Protein AF-A0A929BZW0-F1 (afdb_monomer)

pLDDT: mean 72.82, std 16.93, range [21.97, 96.69]

Foldseek 3Di:
DDPPDPPLLCVVCCVLVVLVVVLVDDDDPVVNVVSVVVSLVLLLLVLQLVQLLLLQWPPPNDDLVCLLPDDLVVLVVSLVRLVDTDTDDLVSLLSSLVSLLVCLVVLVVQLVVCVVVVVPVRVVLSVLSNVSSVVLVVVCVVPVPDGVSVVCVVDVVNVVSSSCNSSVVVSSVSVNLSVCVPPPVVCSNVSSVSSNVSD

Radius of gyration: 17.11 Å; Cα contacts (8 Å, |Δi|>4): 184; chains: 1; bounding box: 44×38×51 Å

Solvent-accessible surface area (backbone atoms only — not comparable to full-atom values): 10536 Å² total; per-residue (Å²): 141,76,92,77,68,100,51,68,35,62,47,56,48,38,53,59,44,46,51,55,48,50,47,71,42,100,58,58,74,67,57,27,51,51,49,47,53,50,50,53,51,50,41,33,57,52,12,39,31,51,44,35,45,27,66,15,32,52,34,50,77,52,48,56,70,57,61,68,70,45,51,70,70,52,41,50,48,50,32,60,43,36,74,57,72,39,70,65,44,64,70,36,48,43,52,22,53,52,37,50,50,74,43,45,68,57,47,51,53,50,29,56,48,19,60,75,68,69,35,64,74,53,29,54,54,33,49,54,53,49,54,51,35,52,50,52,51,54,49,39,72,78,34,74,91,53,60,72,52,56,56,28,68,78,31,64,73,52,34,54,51,51,53,48,53,57,38,46,53,52,35,48,50,36,53,31,51,45,51,28,54,74,78,37,49,69,60,34,55,53,50,46,49,51,30,52,75,37,81

Sequence (199 aa):
MFHLAAIPIEILAAVMIIEQLWALGDRSKKQRRLSYMLWVRYNLEMGSLLAASFKAVESPSLSMSRIKSASIKELKKLRDDAGTIRYKSIELVEAAAKEYVKTQHIWKAYLDRAVEYDLEKVYQNMMYVLYFIDYIEVFKKNNPDRLFVDEIRDNKGVLVKAEEILGSGIRIFLDMAIELRKKKTDAFYRFISNLEQAA

Secondary structure (DSSP, 8-state):
-----S-HHHHHHHHHHHHHHHHHSS--HHHHHHHHHHHHHHHHHHHHHHHHHHHHEEES---HHHHHH--HHHHHHHHHHTTS-EES-HHHHHHHHHHHHHTHHHHHHHHHHHHHTT-HHHHHHHHHHHHHHHHHHHHHHH-TTS-HHHHHHH-HHHHHHHHHHHHHHHHHHHHHHHHHHHH-HHHHHHHHHHHHHH-

Structure (mmCIF, N/CA/C/O backbone):
data_AF-A0A929BZW0-F1
#
_entry.id   AF-A0A929BZW0-F1
#
loop_
_atom_site.group_PDB
_atom_site.id
_atom_site.type_symbol
_atom_site.label_atom_id
_atom_site.label_alt_id
_atom_site.label_comp_id
_atom_site.label_asym_id
_atom_site.label_entity_id
_atom_site.label_seq_id
_atom_site.pdbx_PDB_ins_code
_atom_site.Cartn_x
_atom_site.Cartn_y
_atom_site.Cartn_z
_atom_site.occupancy
_atom_site.B_iso_or_equiv
_atom_site.auth_seq_id
_atom_site.auth_comp_id
_atom_site.auth_asym_id
_atom_site.auth_atom_id
_atom_site.pdbx_PDB_model_num
ATOM 1 N N . MET A 1 1 ? -12.400 -24.169 -1.056 1.00 27.53 1 MET A N 1
ATOM 2 C CA . MET A 1 1 ? -12.963 -23.551 0.162 1.00 27.53 1 MET A CA 1
ATOM 3 C C . MET A 1 1 ? -11.798 -23.272 1.107 1.00 27.53 1 MET A C 1
ATOM 5 O O . MET A 1 1 ? -11.420 -24.143 1.870 1.00 27.53 1 MET A O 1
ATOM 9 N N . PHE A 1 2 ? -11.152 -22.112 0.973 1.00 21.97 2 PHE A N 1
ATOM 10 C CA . PHE A 1 2 ? -10.063 -21.683 1.855 1.00 21.97 2 PHE A CA 1
ATOM 11 C C . PHE A 1 2 ? -10.431 -20.304 2.397 1.00 21.97 2 PHE A C 1
ATOM 13 O O . PHE A 1 2 ? -10.339 -19.304 1.689 1.00 21.97 2 PHE A O 1
ATOM 20 N N . HIS A 1 3 ? -10.904 -20.262 3.643 1.00 25.25 3 HIS A N 1
ATOM 21 C CA . HIS A 1 3 ? -11.019 -19.022 4.404 1.00 25.25 3 HIS A CA 1
ATOM 22 C C . HIS A 1 3 ? -9.601 -18.553 4.756 1.00 25.25 3 HIS A C 1
ATOM 24 O O . HIS A 1 3 ? -9.074 -18.851 5.826 1.00 25.25 3 HIS A O 1
ATOM 30 N N . LEU A 1 4 ? -8.952 -17.862 3.816 1.00 30.08 4 LEU A N 1
ATOM 31 C CA . LEU A 1 4 ? -7.669 -17.214 4.051 1.00 30.08 4 LEU A CA 1
ATOM 32 C C . LEU A 1 4 ? -7.886 -15.972 4.931 1.00 30.08 4 LEU A C 1
ATOM 34 O O . LEU A 1 4 ? -8.434 -14.965 4.497 1.00 30.08 4 LEU A O 1
ATOM 38 N N . ALA A 1 5 ? -7.409 -16.089 6.169 1.00 30.58 5 ALA A N 1
ATOM 39 C CA . ALA A 1 5 ? -6.797 -15.023 6.957 1.00 30.58 5 ALA A CA 1
ATOM 40 C C . ALA A 1 5 ? -7.683 -13.813 7.336 1.00 30.58 5 ALA A C 1
ATOM 42 O O . ALA A 1 5 ? -7.535 -12.717 6.811 1.00 30.58 5 ALA A O 1
ATOM 43 N N . ALA A 1 6 ? -8.495 -13.973 8.382 1.00 30.08 6 ALA A N 1
ATOM 44 C CA . ALA A 1 6 ? -9.103 -12.869 9.140 1.00 30.08 6 ALA A CA 1
ATOM 45 C C . ALA A 1 6 ? -8.128 -12.224 10.165 1.00 30.08 6 ALA A C 1
ATOM 47 O O . ALA A 1 6 ? -8.515 -11.974 11.299 1.00 30.08 6 ALA A O 1
ATOM 48 N N . ILE A 1 7 ? -6.839 -12.081 9.818 1.00 32.31 7 ILE A N 1
ATOM 49 C CA . ILE A 1 7 ? -5.763 -11.626 10.735 1.00 32.31 7 ILE A CA 1
ATOM 50 C C . ILE A 1 7 ? -4.689 -10.673 10.109 1.00 32.31 7 ILE A C 1
ATOM 52 O O . ILE A 1 7 ? -4.036 -9.967 10.874 1.00 32.31 7 ILE A O 1
ATOM 56 N N . PRO A 1 8 ? -4.453 -10.534 8.778 1.00 44.22 8 PRO A N 1
ATOM 57 C CA . PRO A 1 8 ? -3.386 -9.645 8.265 1.00 44.22 8 PRO A CA 1
ATOM 58 C C . PRO A 1 8 ? -3.644 -8.150 8.516 1.00 44.22 8 PRO A C 1
ATOM 60 O O . PRO A 1 8 ? -2.722 -7.346 8.645 1.00 44.22 8 PRO A O 1
ATOM 63 N N . ILE A 1 9 ? -4.919 -7.789 8.602 1.00 36.88 9 ILE A N 1
ATOM 64 C CA . ILE A 1 9 ? -5.419 -6.422 8.720 1.00 36.88 9 ILE A CA 1
ATOM 65 C C . ILE A 1 9 ? -5.374 -5.935 10.149 1.00 36.88 9 ILE A C 1
ATOM 67 O O . ILE A 1 9 ? -4.929 -4.821 10.404 1.00 36.88 9 ILE A O 1
ATOM 71 N N . GLU A 1 10 ? -5.808 -6.781 11.079 1.00 34.97 10 GLU A N 1
ATOM 72 C CA . GLU A 1 10 ? -5.706 -6.520 12.499 1.00 34.97 10 GLU A CA 1
ATOM 73 C C . GLU A 1 10 ? -4.259 -6.308 12.909 1.00 34.97 10 GLU A C 1
ATOM 75 O O . GLU A 1 10 ? -4.067 -5.584 13.868 1.00 34.97 10 GLU A O 1
ATOM 80 N N . ILE A 1 11 ? -3.262 -6.850 12.194 1.00 39.31 11 ILE A N 1
ATOM 81 C CA . ILE A 1 11 ? -1.847 -6.674 12.536 1.00 39.31 11 ILE A CA 1
ATOM 82 C C . ILE A 1 11 ? -1.201 -5.460 11.858 1.00 39.31 11 ILE A C 1
ATOM 84 O O . ILE A 1 11 ? -0.446 -4.773 12.525 1.00 39.31 11 ILE A O 1
ATOM 88 N N . LEU A 1 12 ? -1.511 -5.099 10.608 1.00 42.97 12 LEU A N 1
ATOM 89 C CA . LEU A 1 12 ? -1.060 -3.803 10.055 1.00 42.97 12 LEU A CA 1
ATOM 90 C C . LEU A 1 12 ? -1.755 -2.630 10.755 1.00 42.97 12 LEU A C 1
ATOM 92 O O . LEU A 1 12 ? -1.105 -1.665 11.159 1.00 42.97 12 LEU A O 1
ATOM 96 N N . ALA A 1 13 ? -3.061 -2.769 11.000 1.00 42.94 13 ALA A N 1
ATOM 97 C CA . ALA A 1 13 ? -3.792 -1.871 11.871 1.00 42.94 13 ALA A CA 1
ATOM 98 C C . ALA A 1 13 ? -3.248 -1.953 13.292 1.00 42.94 13 ALA A C 1
ATOM 100 O O . ALA A 1 13 ? -3.080 -0.904 13.877 1.00 42.94 13 ALA A O 1
ATOM 101 N N . ALA A 1 14 ? -2.928 -3.123 13.862 1.00 39.22 14 ALA A N 1
ATOM 102 C CA . ALA A 1 14 ? -2.329 -3.182 15.193 1.00 39.22 14 ALA A CA 1
ATOM 103 C C . ALA A 1 14 ? -0.932 -2.602 15.201 1.00 39.22 14 ALA A C 1
ATOM 105 O O . ALA A 1 14 ? -0.659 -1.949 16.164 1.00 39.22 14 ALA A O 1
ATOM 106 N N . VAL A 1 15 ? -0.066 -2.709 14.204 1.00 46.66 15 VAL A N 1
ATOM 107 C CA . VAL A 1 15 ? 1.251 -2.053 14.235 1.00 46.66 15 VAL A CA 1
ATOM 108 C C . VAL A 1 15 ? 1.077 -0.533 14.153 1.00 46.66 15 VAL A C 1
ATOM 110 O O . VAL A 1 15 ? 1.644 0.194 14.964 1.00 46.66 15 VAL A O 1
ATOM 113 N N . MET A 1 16 ? 0.187 -0.042 13.285 1.00 50.41 16 MET A N 1
ATOM 114 C CA . MET A 1 16 ? -0.138 1.388 13.191 1.00 50.41 16 MET A CA 1
ATOM 115 C C . MET A 1 16 ? -0.903 1.923 14.418 1.00 50.41 16 MET A C 1
ATOM 117 O O . MET A 1 16 ? -0.689 3.059 14.839 1.00 50.41 16 MET A O 1
ATOM 121 N N . ILE A 1 17 ? -1.775 1.111 15.023 1.00 45.19 17 ILE A N 1
ATOM 122 C CA . ILE A 1 17 ? -2.550 1.406 16.238 1.00 45.19 17 ILE A CA 1
ATOM 123 C C . ILE A 1 17 ? -1.694 1.181 17.485 1.00 45.19 17 ILE A C 1
ATOM 125 O O . ILE A 1 17 ? -1.882 1.904 18.443 1.00 45.19 17 ILE A O 1
ATOM 129 N N . ILE A 1 18 ? -0.757 0.236 17.507 1.00 42.84 18 ILE A N 1
ATOM 130 C CA . ILE A 1 18 ? 0.202 -0.035 18.587 1.00 42.84 18 ILE A CA 1
ATOM 131 C C . ILE A 1 18 ? 1.152 1.140 18.646 1.00 42.84 18 ILE A C 1
ATOM 133 O O . ILE A 1 18 ? 1.350 1.648 19.734 1.00 42.84 18 ILE A O 1
ATOM 137 N N . GLU A 1 19 ? 1.644 1.670 17.525 1.00 48.47 19 GLU A N 1
ATOM 138 C CA . GLU A 1 19 ? 2.409 2.920 17.549 1.00 48.47 19 GLU A CA 1
ATOM 139 C C . GLU A 1 19 ? 1.567 4.110 18.037 1.00 48.47 19 GLU A C 1
ATOM 141 O O . GLU A 1 19 ? 2.041 4.915 18.842 1.00 48.47 19 GLU A O 1
ATOM 146 N N . GLN A 1 20 ? 0.290 4.189 17.648 1.00 44.50 20 GLN A N 1
ATOM 147 C CA . GLN A 1 20 ? -0.632 5.232 18.114 1.00 44.50 20 GLN A CA 1
ATOM 148 C C . GLN A 1 20 ? -1.013 5.077 19.604 1.00 44.50 20 GLN A C 1
ATOM 150 O O . GLN A 1 20 ? -1.139 6.067 20.319 1.00 44.50 20 GLN A O 1
ATOM 155 N N . LEU A 1 21 ? -1.145 3.846 20.104 1.00 37.50 21 LEU A N 1
ATOM 156 C CA . LEU A 1 21 ? -1.398 3.497 21.504 1.00 37.50 21 LEU A CA 1
ATOM 157 C C . LEU A 1 21 ? -0.120 3.609 22.344 1.00 37.50 21 LEU A C 1
ATOM 159 O O . LEU A 1 21 ? -0.193 3.977 23.509 1.00 37.50 21 LEU A O 1
ATOM 163 N N . TRP A 1 22 ? 1.057 3.369 21.771 1.00 45.34 22 TRP A N 1
ATOM 164 C CA . TRP A 1 22 ? 2.364 3.567 22.404 1.00 45.34 22 TRP A CA 1
ATOM 165 C C . TRP A 1 22 ? 2.728 5.047 22.505 1.00 45.34 22 TRP A C 1
ATOM 167 O O . TRP A 1 22 ? 3.370 5.446 23.476 1.00 45.34 22 TRP A O 1
ATOM 177 N N . ALA A 1 23 ? 2.266 5.880 21.569 1.00 44.47 23 ALA A N 1
ATOM 178 C CA . ALA A 1 23 ? 2.294 7.334 21.713 1.00 44.47 23 ALA A CA 1
ATOM 179 C C . ALA A 1 23 ? 1.396 7.823 22.870 1.00 44.47 23 ALA A C 1
ATOM 181 O O . ALA A 1 23 ? 1.685 8.858 23.474 1.00 44.47 23 ALA A O 1
ATOM 182 N N . LEU A 1 24 ? 0.343 7.068 23.207 1.00 41.38 24 LEU A N 1
ATOM 183 C CA . LEU A 1 24 ? -0.596 7.361 24.297 1.00 41.38 24 LEU A CA 1
ATOM 184 C C . LEU A 1 24 ? -0.224 6.688 25.637 1.00 41.38 24 LEU A C 1
ATOM 186 O O . LEU A 1 24 ? -0.667 7.153 26.684 1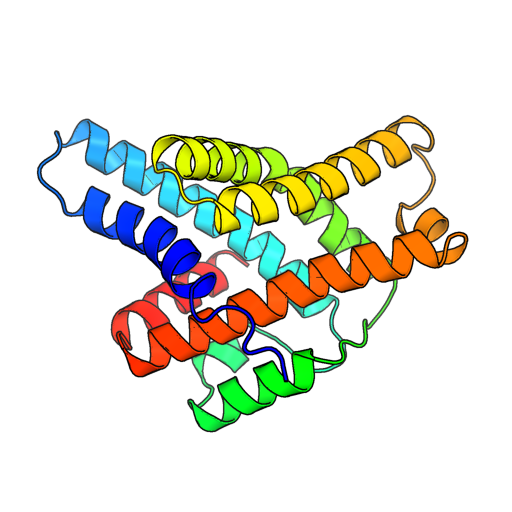.00 41.38 24 LEU A O 1
ATOM 190 N N . GLY A 1 25 ? 0.601 5.637 25.621 1.00 44.16 25 GLY A N 1
ATOM 191 C CA . GLY A 1 25 ? 1.026 4.873 26.797 1.00 44.16 25 GLY A CA 1
ATOM 192 C C . GLY A 1 25 ? 2.109 5.547 27.651 1.00 44.16 25 GLY A C 1
ATOM 193 O O . GLY A 1 25 ? 2.740 6.533 27.259 1.00 44.16 25 GLY A O 1
ATOM 194 N N . ASP A 1 26 ? 2.346 4.983 28.838 1.00 45.00 26 ASP A N 1
ATOM 195 C CA . ASP A 1 26 ? 3.092 5.596 29.946 1.00 45.00 26 ASP A CA 1
ATOM 196 C C . ASP A 1 26 ? 4.631 5.535 29.806 1.00 45.00 26 ASP A C 1
ATOM 198 O O . ASP A 1 26 ? 5.373 5.190 30.721 1.00 45.00 26 ASP A O 1
ATOM 202 N N . ARG A 1 27 ? 5.148 5.854 28.614 1.00 51.00 27 ARG A N 1
ATOM 203 C CA . ARG A 1 27 ? 6.592 5.993 28.359 1.00 51.00 27 ARG A CA 1
ATOM 204 C C . ARG A 1 27 ? 7.072 7.415 28.636 1.00 51.00 27 ARG A C 1
ATOM 206 O O . ARG A 1 27 ? 6.297 8.376 28.599 1.00 51.00 27 ARG A O 1
ATOM 213 N N . SER A 1 28 ? 8.373 7.585 28.872 1.00 56.25 28 SER A N 1
ATOM 214 C CA . SER A 1 28 ? 8.974 8.916 29.046 1.00 56.25 28 SER A CA 1
ATOM 215 C C . SER A 1 28 ? 8.628 9.844 27.863 1.00 56.25 28 SER A C 1
ATOM 217 O O . SER A 1 28 ? 8.550 9.403 26.713 1.00 56.25 28 SER A O 1
ATOM 219 N N . LYS A 1 29 ? 8.432 11.150 28.112 1.00 55.69 29 LYS A N 1
ATOM 220 C CA . LYS A 1 29 ? 8.068 12.148 27.074 1.00 55.69 29 LYS A CA 1
ATOM 221 C C . LYS A 1 29 ? 8.974 12.094 25.830 1.00 55.69 29 LYS A C 1
ATOM 223 O O . LYS A 1 29 ? 8.514 12.367 24.724 1.00 55.69 29 LYS A O 1
ATOM 228 N N . LYS A 1 30 ? 10.250 11.725 26.001 1.00 47.50 30 LYS A N 1
ATOM 229 C CA . LYS A 1 30 ? 11.234 11.572 24.918 1.00 47.50 30 LYS A CA 1
ATOM 230 C C . LYS A 1 30 ? 10.899 10.398 23.990 1.00 47.50 30 LYS A C 1
ATOM 232 O O . LYS A 1 30 ? 10.928 10.567 22.776 1.00 47.50 30 LYS A O 1
ATOM 237 N N . GLN A 1 31 ? 10.529 9.244 24.545 1.00 46.66 31 GLN A N 1
ATOM 238 C CA . GLN A 1 31 ? 10.138 8.063 23.766 1.00 46.66 31 GLN A CA 1
ATOM 239 C C . GLN A 1 31 ? 8.819 8.289 23.018 1.00 46.66 31 GLN A C 1
ATOM 241 O O . GLN A 1 31 ? 8.735 7.945 21.846 1.00 46.66 31 GLN A O 1
ATOM 246 N N . ARG A 1 32 ? 7.837 8.961 23.638 1.00 52.00 32 ARG A N 1
ATOM 247 C CA . ARG A 1 32 ? 6.581 9.335 22.958 1.00 52.00 32 ARG A CA 1
ATOM 248 C C . ARG A 1 32 ? 6.817 10.245 21.748 1.00 52.00 32 ARG A C 1
ATOM 250 O O . ARG A 1 32 ? 6.250 10.008 20.688 1.00 52.00 32 ARG A O 1
ATOM 257 N N . ARG A 1 33 ? 7.690 11.253 21.877 1.00 49.03 33 ARG A N 1
ATOM 258 C CA . ARG A 1 33 ? 8.056 12.150 20.762 1.00 49.03 33 ARG A CA 1
ATOM 259 C C . ARG A 1 33 ? 8.761 11.412 19.622 1.00 49.03 33 ARG A C 1
ATOM 261 O O . ARG A 1 33 ? 8.434 11.655 18.467 1.00 49.03 33 ARG A O 1
ATOM 268 N N . LEU A 1 34 ? 9.685 10.505 19.944 1.00 47.91 34 LEU A N 1
ATOM 269 C CA . LEU A 1 34 ? 10.385 9.681 18.951 1.00 47.91 34 LEU A CA 1
ATOM 270 C C . LEU A 1 34 ? 9.419 8.757 18.198 1.00 47.91 34 LEU A C 1
ATOM 272 O O . LEU A 1 34 ? 9.453 8.731 16.973 1.00 47.91 34 LEU A O 1
ATOM 276 N N . SER A 1 35 ? 8.522 8.067 18.906 1.00 51.66 35 SER A N 1
ATOM 277 C CA . SER A 1 35 ? 7.492 7.224 18.284 1.00 51.66 35 SER A CA 1
ATOM 278 C C . SER A 1 35 ? 6.547 8.031 17.395 1.00 51.66 35 SER A C 1
ATOM 280 O O . SER A 1 35 ? 6.258 7.612 16.283 1.00 51.66 35 SER A O 1
ATOM 282 N N . TYR A 1 36 ? 6.123 9.220 17.833 1.00 54.69 36 TYR A N 1
ATOM 283 C CA . TYR A 1 36 ? 5.294 10.105 17.013 1.00 54.69 36 TYR A CA 1
ATOM 284 C C . TYR A 1 36 ? 6.015 10.574 15.739 1.00 54.69 36 TYR A C 1
ATOM 286 O O . TYR A 1 36 ? 5.430 10.555 14.662 1.00 54.69 36 TYR A O 1
ATOM 294 N N . MET A 1 37 ? 7.292 10.958 15.834 1.00 50.53 37 MET A N 1
ATOM 295 C CA . MET A 1 37 ? 8.098 11.355 14.672 1.00 50.53 37 MET A CA 1
ATOM 296 C C . MET A 1 37 ? 8.281 10.213 13.665 1.00 50.53 37 MET A C 1
ATOM 298 O O . MET A 1 37 ? 8.159 10.443 12.463 1.00 50.53 37 MET A O 1
ATOM 302 N N . LEU A 1 38 ? 8.561 8.997 14.146 1.00 53.78 38 LEU A N 1
ATOM 303 C CA . LEU A 1 38 ? 8.676 7.806 13.299 1.00 53.78 38 LEU A CA 1
ATOM 304 C C . LEU A 1 38 ? 7.346 7.491 12.617 1.00 53.78 38 LEU A C 1
ATOM 306 O O . LEU A 1 38 ? 7.314 7.308 11.407 1.00 53.78 38 LEU A O 1
ATOM 310 N N . TRP A 1 39 ? 6.245 7.561 13.361 1.00 59.50 39 TRP A N 1
ATOM 311 C CA . TRP A 1 39 ? 4.901 7.371 12.830 1.00 59.50 39 TRP A CA 1
ATOM 312 C C . TRP A 1 39 ? 4.538 8.408 11.755 1.00 59.50 39 TRP A C 1
ATOM 314 O O . TRP A 1 39 ? 4.043 8.041 10.692 1.00 59.50 39 TRP A O 1
ATOM 324 N N . VAL A 1 40 ? 4.806 9.704 11.975 1.00 58.75 40 VAL A N 1
ATOM 325 C CA . VAL A 1 40 ? 4.563 10.746 10.955 1.00 58.75 40 VAL A CA 1
ATOM 326 C C . VAL A 1 40 ? 5.384 10.466 9.697 1.00 58.75 40 VAL A C 1
ATOM 328 O O . VAL A 1 40 ? 4.843 10.507 8.596 1.00 58.75 40 VAL A O 1
ATOM 331 N N . ARG A 1 41 ? 6.672 10.140 9.851 1.00 60.56 41 ARG A N 1
ATOM 332 C CA . ARG A 1 41 ? 7.558 9.842 8.721 1.00 60.56 41 ARG A CA 1
ATOM 333 C C . ARG A 1 41 ? 7.109 8.605 7.944 1.00 60.56 41 ARG A C 1
ATOM 335 O O . ARG A 1 41 ? 7.022 8.664 6.723 1.00 60.56 41 ARG A O 1
ATOM 342 N N . TYR A 1 42 ? 6.777 7.518 8.635 1.00 66.69 42 TYR A N 1
ATOM 343 C CA . TYR A 1 42 ? 6.288 6.303 7.990 1.00 66.69 42 TYR A CA 1
ATOM 344 C C . TYR A 1 42 ? 4.963 6.540 7.273 1.00 66.69 42 TYR A C 1
ATOM 346 O O . TYR A 1 42 ? 4.795 6.053 6.164 1.00 66.69 42 TYR A O 1
ATOM 354 N N . ASN A 1 43 ? 4.054 7.348 7.826 1.00 65.31 43 ASN A N 1
ATOM 355 C CA . ASN A 1 43 ? 2.823 7.707 7.119 1.00 65.31 43 ASN A CA 1
ATOM 356 C C . ASN A 1 43 ? 3.072 8.563 5.873 1.00 65.31 43 ASN A C 1
ATOM 358 O O . ASN A 1 43 ? 2.358 8.381 4.892 1.00 65.31 43 ASN A O 1
ATOM 362 N N . LEU A 1 44 ? 4.064 9.462 5.889 1.00 67.06 44 LEU A N 1
ATOM 363 C CA . LEU A 1 44 ? 4.435 10.247 4.706 1.00 67.06 44 LEU A CA 1
ATOM 364 C C . LEU A 1 44 ? 4.911 9.338 3.566 1.00 67.06 44 LEU A C 1
ATOM 366 O O . LEU A 1 44 ? 4.389 9.373 2.455 1.00 67.06 44 LEU A O 1
ATOM 370 N N . GLU A 1 45 ? 5.871 8.471 3.867 1.00 73.69 45 GLU A N 1
ATOM 371 C CA . GLU A 1 45 ? 6.492 7.601 2.870 1.00 73.69 45 GLU A CA 1
ATOM 372 C C . GLU A 1 45 ? 5.544 6.472 2.411 1.00 73.69 45 GLU A C 1
ATOM 374 O O . GLU A 1 45 ? 5.463 6.173 1.219 1.00 73.69 45 GLU A O 1
ATOM 379 N N . MET A 1 46 ? 4.738 5.907 3.319 1.00 74.69 46 MET A N 1
ATOM 380 C CA . MET A 1 46 ? 3.676 4.954 2.967 1.00 74.69 46 MET A CA 1
ATOM 381 C C . MET A 1 46 ? 2.525 5.619 2.202 1.00 74.69 46 MET A C 1
ATOM 383 O O . MET A 1 46 ? 1.902 4.975 1.359 1.00 74.69 46 MET A O 1
ATOM 387 N N . GLY A 1 47 ? 2.242 6.900 2.462 1.00 76.75 47 GLY A N 1
ATOM 388 C CA . GLY A 1 47 ? 1.281 7.700 1.703 1.00 76.75 47 GLY A CA 1
ATOM 389 C C . GLY A 1 47 ? 1.690 7.819 0.237 1.00 76.75 47 GLY A C 1
ATOM 390 O O . GLY A 1 47 ? 0.905 7.449 -0.637 1.00 76.75 47 GLY A O 1
ATOM 391 N N . SER A 1 48 ? 2.944 8.211 -0.021 1.00 81.88 48 SER A N 1
ATOM 392 C CA . SER A 1 48 ? 3.535 8.250 -1.370 1.00 81.88 48 SER A CA 1
ATOM 393 C C . SER A 1 48 ? 3.452 6.891 -2.074 1.00 81.88 48 SER A C 1
ATOM 395 O O . SER A 1 48 ? 2.971 6.794 -3.207 1.00 81.88 48 SER A O 1
ATOM 397 N N . LEU A 1 49 ? 3.826 5.812 -1.375 1.00 83.19 49 LEU A N 1
ATOM 398 C CA . LEU A 1 49 ? 3.746 4.450 -1.902 1.00 83.19 49 LEU A CA 1
ATOM 399 C C . LEU A 1 49 ? 2.321 4.060 -2.319 1.00 83.19 49 LEU A C 1
ATOM 401 O O . LEU A 1 49 ? 2.101 3.550 -3.424 1.00 83.19 49 LEU A O 1
ATOM 405 N N . LEU A 1 50 ? 1.342 4.285 -1.441 1.00 80.75 50 LEU A N 1
ATOM 406 C CA . LEU A 1 50 ? -0.055 3.947 -1.705 1.00 80.75 50 LEU A CA 1
ATOM 407 C C . LEU A 1 50 ? -0.635 4.818 -2.821 1.00 80.75 50 LEU A C 1
ATOM 409 O O . LEU A 1 50 ? -1.367 4.312 -3.670 1.00 80.75 50 LEU A O 1
ATOM 413 N N . ALA A 1 51 ? -0.280 6.101 -2.869 1.00 83.44 51 ALA A N 1
ATOM 414 C CA . ALA A 1 51 ? -0.701 7.013 -3.924 1.00 83.44 51 ALA A CA 1
ATOM 415 C C . ALA A 1 51 ? -0.167 6.586 -5.294 1.00 83.44 51 ALA A C 1
ATOM 417 O O . ALA A 1 51 ? -0.940 6.504 -6.253 1.00 83.44 51 ALA A O 1
ATOM 418 N N . ALA A 1 52 ? 1.123 6.250 -5.386 1.00 84.44 52 ALA A N 1
ATOM 419 C CA . ALA A 1 52 ? 1.729 5.730 -6.608 1.00 84.44 52 ALA A CA 1
ATOM 420 C C . ALA A 1 52 ? 1.067 4.413 -7.041 1.00 84.44 52 ALA A C 1
ATOM 422 O O . ALA A 1 52 ? 0.688 4.264 -8.206 1.00 84.44 52 ALA A O 1
ATOM 423 N N . SER A 1 53 ? 0.834 3.505 -6.088 1.00 82.88 53 SER A N 1
ATOM 424 C CA . SER A 1 53 ? 0.164 2.224 -6.333 1.00 82.88 53 SER A CA 1
ATOM 425 C C . SER A 1 53 ? -1.266 2.417 -6.847 1.00 82.88 53 SER A C 1
ATOM 427 O O . SER A 1 53 ? -1.639 1.847 -7.868 1.00 82.88 53 SER A O 1
ATOM 429 N N . PHE A 1 54 ? -2.068 3.278 -6.214 1.00 86.50 54 PHE A N 1
ATOM 430 C CA . PHE A 1 54 ? -3.438 3.569 -6.655 1.00 86.50 54 PHE A CA 1
ATOM 431 C C . PHE A 1 54 ? -3.477 4.288 -8.001 1.00 86.50 54 PHE A C 1
ATOM 433 O O . PHE A 1 54 ? -4.333 3.997 -8.837 1.00 86.50 54 PHE A O 1
ATOM 440 N N . LYS A 1 55 ? -2.534 5.202 -8.249 1.00 86.25 55 LYS A N 1
ATOM 441 C CA . LYS A 1 55 ? -2.422 5.900 -9.531 1.00 86.25 55 LYS A CA 1
ATOM 442 C C . LYS A 1 55 ? -2.149 4.921 -10.671 1.00 86.25 55 LYS A C 1
ATOM 444 O O . LYS A 1 55 ? -2.734 5.106 -11.741 1.00 86.25 55 LYS A O 1
ATOM 449 N N . ALA A 1 56 ? -1.330 3.895 -10.436 1.00 85.06 56 ALA A N 1
ATOM 450 C CA . ALA A 1 56 ? -1.014 2.853 -11.409 1.00 85.06 56 ALA A CA 1
ATOM 451 C C . ALA A 1 56 ? -2.206 1.953 -11.759 1.00 85.06 56 ALA A C 1
ATOM 453 O O . ALA A 1 56 ? -2.240 1.400 -12.856 1.00 85.06 56 ALA A O 1
ATOM 454 N N . VAL A 1 57 ? -3.204 1.839 -10.883 1.00 83.88 57 VAL A N 1
ATOM 455 C CA . VAL A 1 57 ? -4.391 1.016 -11.128 1.00 83.88 57 VAL A CA 1
ATOM 456 C C . VAL A 1 57 ? -5.420 1.757 -11.981 1.00 83.88 57 VAL A C 1
ATOM 458 O O . VAL A 1 57 ? -5.821 2.889 -11.698 1.00 83.88 57 VAL A O 1
ATOM 461 N N . GLU A 1 58 ? -5.871 1.096 -13.042 1.00 86.38 58 GLU A N 1
ATOM 462 C CA . GLU A 1 58 ? -6.991 1.517 -13.881 1.00 86.38 58 GLU A CA 1
ATOM 463 C C . GLU A 1 58 ? -8.317 1.022 -13.301 1.00 86.38 58 GLU A C 1
ATOM 465 O O . GLU A 1 58 ? -9.264 1.795 -13.151 1.00 86.38 58 GLU A O 1
ATOM 470 N N . SER A 1 59 ? -8.365 -0.263 -12.940 1.00 84.31 59 SER A N 1
ATOM 471 C CA . SER A 1 59 ? -9.548 -0.915 -12.388 1.00 84.31 59 SER A CA 1
A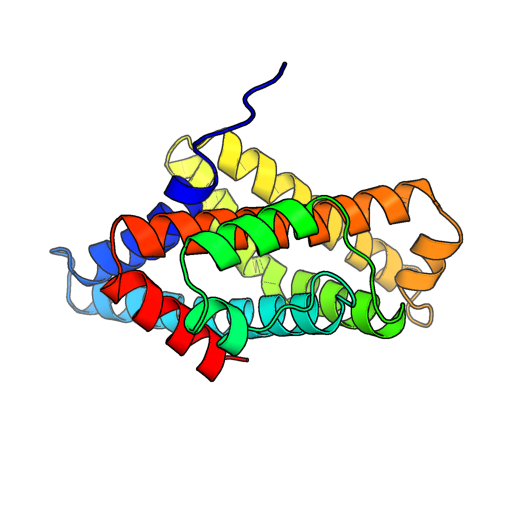TOM 472 C C . SER A 1 59 ? -9.175 -1.873 -11.249 1.00 84.31 59 SER A C 1
ATOM 474 O O . SER A 1 59 ? -8.298 -2.711 -11.460 1.00 84.31 59 SER A O 1
ATOM 476 N N . PRO A 1 60 ? -9.847 -1.791 -10.082 1.00 88.56 60 PRO A N 1
ATOM 477 C CA . PRO A 1 60 ? -10.821 -0.757 -9.721 1.00 88.56 60 PRO A CA 1
ATOM 478 C C . PRO A 1 60 ? -10.150 0.617 -9.576 1.00 88.56 60 PRO A C 1
ATOM 480 O O . PRO A 1 60 ? -9.023 0.718 -9.112 1.00 88.56 60 PRO A O 1
ATOM 483 N N . SER A 1 61 ? -10.837 1.697 -9.954 1.00 88.44 61 SER A N 1
ATOM 484 C CA . SER A 1 61 ? -10.294 3.049 -9.757 1.00 88.44 61 SER A CA 1
ATOM 485 C C . SER A 1 61 ? -10.155 3.348 -8.256 1.00 88.44 61 SER A C 1
ATOM 487 O O . SER A 1 61 ? -11.144 3.361 -7.522 1.00 88.44 61 SER A O 1
ATOM 489 N N . LEU A 1 62 ? -8.930 3.580 -7.790 1.00 88.06 62 LEU A N 1
ATOM 490 C CA . LEU A 1 62 ? -8.620 3.791 -6.378 1.00 88.06 62 LEU A CA 1
ATOM 491 C C . LEU A 1 62 ? -8.054 5.193 -6.153 1.00 88.06 62 LEU A C 1
ATOM 493 O O . LEU A 1 62 ? -7.279 5.711 -6.954 1.00 88.06 62 LEU A O 1
ATOM 497 N N . SER A 1 63 ? -8.451 5.804 -5.041 1.00 90.94 63 SER A N 1
ATOM 498 C CA . SER A 1 63 ? -7.853 7.022 -4.494 1.00 90.94 63 SER A CA 1
ATOM 499 C C . SER A 1 63 ? -8.157 7.099 -2.998 1.00 90.94 63 SER A C 1
ATOM 501 O O . SER A 1 63 ? -9.151 6.527 -2.536 1.00 90.94 63 SER A O 1
ATOM 503 N N . MET A 1 64 ? -7.339 7.837 -2.240 1.00 88.31 64 MET A N 1
ATOM 504 C CA . MET A 1 64 ? -7.610 8.074 -0.815 1.00 88.31 64 MET A CA 1
ATOM 505 C C . MET A 1 64 ? -8.971 8.750 -0.616 1.00 88.31 64 MET A C 1
ATOM 507 O O . MET A 1 64 ? -9.771 8.282 0.191 1.00 88.31 64 MET A O 1
ATOM 511 N N . SER A 1 65 ? -9.289 9.765 -1.425 1.00 92.06 65 SER A N 1
ATOM 512 C CA . SER A 1 65 ? -10.571 10.481 -1.391 1.00 92.06 65 SER A CA 1
ATOM 513 C C . SER A 1 65 ? -11.784 9.573 -1.628 1.00 92.06 65 SER A C 1
ATOM 515 O O . SER A 1 65 ? -12.792 9.672 -0.919 1.00 92.06 65 SER A O 1
ATOM 517 N N . ARG A 1 66 ? -11.692 8.641 -2.587 1.00 93.88 66 ARG A N 1
ATOM 518 C CA . ARG A 1 66 ? -12.747 7.659 -2.870 1.00 93.88 66 ARG A CA 1
ATOM 519 C C . ARG A 1 66 ? -12.926 6.695 -1.705 1.00 93.88 66 ARG A C 1
ATOM 521 O O . ARG A 1 66 ? -14.051 6.426 -1.306 1.00 93.88 66 ARG A O 1
ATOM 528 N N . ILE A 1 67 ? -11.831 6.198 -1.135 1.00 92.56 67 ILE A N 1
ATOM 529 C CA . ILE A 1 67 ? -11.879 5.275 0.006 1.00 92.56 67 ILE A CA 1
ATOM 530 C C . ILE A 1 67 ? -12.463 5.985 1.234 1.00 92.56 67 ILE A C 1
ATOM 532 O O . ILE A 1 67 ? -13.343 5.442 1.894 1.00 92.56 67 ILE A O 1
ATOM 536 N N . LYS A 1 68 ? -12.045 7.226 1.498 1.00 93.62 68 LYS A N 1
ATOM 537 C CA . LYS A 1 68 ? -12.523 8.069 2.605 1.00 93.62 68 LYS A CA 1
ATOM 538 C C . LYS A 1 68 ? -14.028 8.330 2.561 1.00 93.62 68 LYS A C 1
ATOM 540 O O . LYS A 1 68 ? -14.677 8.340 3.607 1.00 93.62 68 LYS A O 1
ATOM 545 N N . SER A 1 69 ? -14.565 8.581 1.368 1.00 94.88 69 SER A N 1
ATOM 546 C CA . SER A 1 69 ? -15.982 8.912 1.160 1.00 94.88 69 SER A CA 1
ATOM 547 C C . SER A 1 69 ? -16.883 7.682 1.015 1.00 94.88 69 SER A C 1
ATOM 549 O O . SER A 1 69 ? -18.089 7.794 1.225 1.00 94.88 69 SER A O 1
ATOM 551 N N . ALA A 1 70 ? -16.316 6.510 0.717 1.00 95.81 70 ALA A N 1
ATOM 552 C CA . ALA A 1 70 ? -17.073 5.291 0.479 1.00 95.81 70 ALA A CA 1
ATOM 553 C C . ALA A 1 70 ? -17.812 4.772 1.729 1.00 95.81 70 ALA A C 1
ATOM 555 O O . ALA A 1 70 ? -17.311 4.741 2.862 1.00 95.81 70 ALA A O 1
ATOM 556 N N . SER A 1 71 ? -19.027 4.282 1.502 1.00 95.81 71 SER A N 1
ATOM 557 C CA . SER A 1 71 ? -19.761 3.450 2.451 1.00 95.81 71 SER A CA 1
ATOM 558 C C . SER A 1 71 ? -19.084 2.086 2.626 1.00 95.81 71 SER A C 1
ATOM 560 O O . SER A 1 71 ? -18.317 1.628 1.781 1.00 95.81 71 SER A O 1
ATOM 562 N N . ILE A 1 72 ? -19.423 1.364 3.699 1.00 95.00 72 ILE A N 1
ATOM 563 C CA . ILE A 1 72 ? -18.912 -0.002 3.920 1.00 95.00 72 ILE A CA 1
ATOM 564 C C . ILE A 1 72 ? -19.263 -0.925 2.741 1.00 95.00 72 ILE A C 1
ATOM 566 O O . ILE A 1 72 ? -18.464 -1.786 2.376 1.00 95.00 72 ILE A O 1
ATOM 570 N N . LYS A 1 73 ? -20.447 -0.754 2.136 1.00 96.69 73 LYS A N 1
ATOM 571 C CA . LYS A 1 73 ? -20.873 -1.541 0.971 1.00 96.69 73 LYS A CA 1
ATOM 572 C C . LYS A 1 73 ? -19.981 -1.262 -0.240 1.00 96.69 73 LYS A C 1
ATOM 574 O O . LYS A 1 73 ? -19.574 -2.198 -0.920 1.00 96.69 73 LYS A O 1
ATOM 579 N N . GLU A 1 74 ? -19.652 0.001 -0.485 1.00 96.50 74 GLU A N 1
ATOM 580 C CA . GLU A 1 74 ? -18.767 0.401 -1.583 1.00 96.50 74 GLU A CA 1
ATOM 581 C C . GLU A 1 74 ? -17.320 -0.029 -1.347 1.00 96.50 74 GLU A C 1
ATOM 583 O O . GLU A 1 74 ? -16.683 -0.506 -2.280 1.00 96.50 74 GLU A O 1
ATOM 588 N N . LEU A 1 75 ? -16.816 0.059 -0.112 1.00 94.31 75 LEU A N 1
ATOM 589 C CA . LEU A 1 75 ? -15.482 -0.437 0.238 1.00 94.31 75 LEU A CA 1
ATOM 590 C C . LEU A 1 75 ? -15.361 -1.948 0.015 1.00 94.31 75 LEU A C 1
ATOM 592 O O . LEU A 1 75 ? -14.378 -2.400 -0.563 1.00 94.31 75 LEU A O 1
ATOM 596 N N . LYS A 1 76 ? -16.376 -2.728 0.414 1.00 94.12 76 LYS A N 1
ATOM 597 C CA . LYS A 1 76 ? -16.427 -4.172 0.129 1.00 94.12 76 LYS A CA 1
ATOM 598 C C . LYS A 1 76 ? -16.426 -4.452 -1.370 1.00 94.12 76 LYS A C 1
ATOM 600 O O . LYS A 1 76 ? -15.669 -5.300 -1.819 1.00 94.12 76 LYS A O 1
ATOM 605 N N . LYS A 1 77 ? -17.207 -3.693 -2.145 1.00 95.19 77 LYS A N 1
ATOM 606 C CA . LYS A 1 77 ? -17.208 -3.816 -3.605 1.00 95.19 77 LYS A CA 1
ATOM 607 C C . LYS A 1 77 ? -15.827 -3.513 -4.198 1.00 95.19 77 LYS A C 1
ATOM 609 O O . LYS A 1 77 ? -15.325 -4.310 -4.971 1.00 95.19 77 LYS A O 1
ATOM 614 N N . LEU A 1 78 ? -15.190 -2.411 -3.794 1.00 93.38 78 LEU A N 1
ATOM 615 C CA . LEU A 1 78 ? -13.831 -2.062 -4.228 1.00 93.38 78 LEU A CA 1
ATOM 616 C C . LEU A 1 78 ? -12.821 -3.165 -3.911 1.00 93.38 78 LEU A C 1
ATOM 618 O O . LEU A 1 78 ? -11.947 -3.457 -4.721 1.00 93.38 78 LEU A O 1
ATOM 622 N N . ARG A 1 79 ? -12.943 -3.765 -2.727 1.00 91.81 79 ARG A N 1
ATOM 623 C CA . ARG A 1 79 ? -12.109 -4.879 -2.289 1.00 91.81 79 ARG A CA 1
ATOM 624 C C . ARG A 1 79 ? -12.305 -6.109 -3.167 1.00 91.81 79 ARG A C 1
ATOM 626 O O . ARG A 1 79 ? -11.317 -6.727 -3.553 1.00 91.81 79 ARG A O 1
ATOM 633 N N . ASP A 1 80 ? -13.550 -6.467 -3.465 1.00 91.69 80 ASP A N 1
ATOM 634 C CA . ASP A 1 80 ? -13.859 -7.620 -4.312 1.00 91.69 80 ASP A CA 1
ATOM 635 C C . ASP A 1 80 ? -13.397 -7.377 -5.758 1.00 91.69 80 ASP A C 1
ATOM 637 O O . ASP A 1 80 ? -12.748 -8.241 -6.347 1.00 91.69 80 ASP A O 1
ATOM 641 N N . ASP A 1 81 ? -13.607 -6.166 -6.283 1.00 90.56 81 ASP A N 1
ATOM 642 C CA . ASP A 1 81 ? -13.111 -5.742 -7.597 1.00 90.56 81 ASP A CA 1
ATOM 643 C C . ASP A 1 81 ? -11.565 -5.773 -7.652 1.00 90.56 81 ASP A C 1
ATOM 645 O O . ASP A 1 81 ? -10.983 -6.123 -8.677 1.00 90.56 81 ASP A O 1
ATOM 649 N N . ALA A 1 82 ? -10.871 -5.490 -6.540 1.00 86.81 82 ALA A N 1
ATOM 650 C CA . ALA A 1 82 ? -9.410 -5.609 -6.427 1.00 86.81 82 ALA A CA 1
ATOM 651 C C . ALA A 1 82 ? -8.903 -7.070 -6.431 1.00 86.81 82 ALA A C 1
ATOM 653 O O . ALA A 1 82 ? -7.691 -7.317 -6.393 1.00 86.81 82 ALA A O 1
ATOM 654 N N . GLY A 1 83 ? -9.804 -8.056 -6.510 1.00 82.50 83 GLY A N 1
ATOM 655 C CA . GLY A 1 83 ? -9.471 -9.430 -6.885 1.00 82.50 83 GLY A CA 1
ATOM 656 C C . GLY A 1 83 ? -8.939 -9.545 -8.319 1.00 82.50 83 GLY A C 1
ATOM 657 O O . GLY A 1 83 ? -8.198 -10.477 -8.618 1.00 82.50 83 GLY A O 1
ATOM 658 N N . THR A 1 84 ? -9.250 -8.585 -9.194 1.00 83.62 84 THR A N 1
ATOM 659 C CA . THR A 1 84 ? -8.729 -8.522 -10.565 1.00 83.62 84 THR A CA 1
ATOM 660 C C . THR A 1 84 ? -8.283 -7.100 -10.879 1.00 83.62 84 THR A C 1
ATOM 662 O O . THR A 1 84 ? -9.079 -6.244 -11.262 1.00 83.62 84 THR A O 1
ATOM 665 N N . ILE A 1 85 ? -6.987 -6.843 -10.704 1.00 81.94 85 ILE A N 1
ATOM 666 C CA . ILE A 1 85 ? -6.408 -5.524 -10.949 1.00 81.94 85 ILE A CA 1
ATOM 667 C C . ILE A 1 85 ? -6.009 -5.395 -12.411 1.00 81.94 85 ILE A C 1
ATOM 669 O O . ILE A 1 85 ? -5.329 -6.258 -12.958 1.00 81.94 85 ILE A O 1
ATOM 673 N N . ARG A 1 86 ? -6.400 -4.277 -13.021 1.00 81.56 86 ARG A N 1
ATOM 674 C CA . ARG A 1 86 ? -5.875 -3.833 -14.311 1.00 81.56 86 ARG A CA 1
ATOM 675 C C . ARG A 1 86 ? -5.059 -2.568 -14.107 1.00 81.56 86 ARG A C 1
ATOM 677 O O . ARG A 1 86 ? -5.559 -1.610 -13.514 1.00 81.56 86 ARG A O 1
ATOM 684 N N . TYR A 1 87 ? -3.828 -2.563 -14.601 1.00 81.56 87 TYR A N 1
ATOM 685 C CA . TYR A 1 87 ? -2.926 -1.416 -14.528 1.00 81.56 87 TYR A CA 1
ATOM 686 C C . TYR A 1 87 ? -3.103 -0.487 -15.733 1.00 81.56 87 TYR A C 1
ATOM 688 O O . TYR A 1 87 ? -3.366 -0.948 -16.838 1.00 81.56 87 TYR A O 1
ATOM 696 N N . LYS A 1 88 ? -2.952 0.826 -15.512 1.00 82.44 88 LYS A N 1
ATOM 697 C CA . LYS A 1 88 ? -3.117 1.867 -16.543 1.00 82.44 88 LYS A CA 1
ATOM 698 C C . LYS A 1 88 ? -2.003 1.852 -17.574 1.00 82.44 88 LYS A C 1
ATOM 700 O O . LYS A 1 88 ? -2.254 1.995 -18.764 1.00 82.44 88 LYS A O 1
ATOM 705 N N . SER A 1 89 ? -0.766 1.789 -17.098 1.00 79.94 89 SER A N 1
ATOM 706 C CA . SER A 1 89 ? 0.415 1.813 -17.948 1.00 79.94 89 SER A CA 1
ATOM 707 C C . SER A 1 89 ? 1.600 1.220 -17.205 1.00 79.94 89 SER A C 1
ATOM 709 O O . SER A 1 89 ? 1.648 1.214 -15.970 1.00 79.94 89 SER A O 1
ATOM 711 N N . ILE A 1 90 ? 2.565 0.732 -17.972 1.00 75.12 90 ILE A N 1
ATOM 712 C CA . ILE A 1 90 ? 3.746 0.069 -17.433 1.00 75.12 90 ILE A CA 1
ATOM 713 C C . ILE A 1 90 ? 4.660 1.082 -16.719 1.00 75.12 90 ILE A C 1
ATOM 715 O O . ILE A 1 90 ? 5.244 0.787 -15.684 1.00 75.12 90 ILE A O 1
ATOM 719 N N . GLU A 1 91 ? 4.689 2.330 -17.178 1.00 81.62 91 GLU A N 1
ATOM 720 C CA . GLU A 1 91 ? 5.454 3.425 -16.574 1.00 81.62 91 GLU A CA 1
ATOM 721 C C . GLU A 1 91 ? 4.943 3.770 -15.170 1.00 81.62 91 GLU A C 1
ATOM 723 O O . GLU A 1 91 ? 5.724 4.116 -14.282 1.00 81.62 91 GLU A O 1
ATOM 728 N N . LEU A 1 92 ? 3.631 3.661 -14.940 1.00 82.50 92 LEU A N 1
ATOM 729 C CA . LEU A 1 92 ? 3.055 3.882 -13.616 1.00 82.50 92 LEU A CA 1
ATOM 730 C C . LEU A 1 92 ? 3.320 2.705 -12.669 1.00 82.50 92 LEU A C 1
ATOM 732 O O . LEU A 1 92 ? 3.504 2.927 -11.473 1.00 82.50 92 LEU A O 1
ATOM 736 N N . VAL A 1 93 ? 3.398 1.477 -13.190 1.00 79.56 93 VAL A N 1
ATOM 737 C CA . VAL A 1 93 ? 3.827 0.301 -12.413 1.00 79.56 93 VAL A CA 1
ATOM 738 C C . VAL A 1 93 ? 5.295 0.437 -11.999 1.00 79.56 93 VAL A C 1
ATOM 740 O O . VAL A 1 93 ? 5.623 0.219 -10.836 1.00 79.56 93 VAL A O 1
ATOM 743 N N . GLU A 1 94 ? 6.166 0.889 -12.905 1.00 81.62 94 GLU A N 1
ATOM 744 C CA . GLU A 1 94 ? 7.568 1.215 -12.602 1.00 81.62 94 GLU A CA 1
ATOM 745 C C . GLU A 1 94 ? 7.673 2.293 -11.512 1.00 81.62 94 GLU A C 1
ATOM 747 O O . GLU A 1 94 ? 8.486 2.184 -10.592 1.00 81.62 94 GLU A O 1
ATOM 752 N N . ALA A 1 95 ? 6.845 3.340 -11.587 1.00 84.12 95 ALA A N 1
ATOM 753 C CA . ALA A 1 95 ? 6.810 4.384 -10.567 1.00 84.12 95 ALA A CA 1
ATOM 754 C C . ALA A 1 95 ? 6.411 3.825 -9.190 1.00 84.12 95 ALA A C 1
ATOM 756 O O . ALA A 1 95 ? 7.060 4.147 -8.197 1.00 84.12 95 ALA A O 1
ATOM 757 N N . ALA A 1 96 ? 5.406 2.945 -9.131 1.00 83.06 96 ALA A N 1
ATOM 758 C CA . ALA A 1 96 ? 5.023 2.268 -7.894 1.00 83.06 96 ALA A CA 1
ATOM 759 C C . ALA A 1 96 ? 6.152 1.364 -7.363 1.00 83.06 96 ALA A C 1
ATOM 761 O O . ALA A 1 96 ? 6.480 1.425 -6.180 1.00 83.06 96 ALA A O 1
ATOM 762 N N . ALA A 1 97 ? 6.812 0.589 -8.229 1.00 82.06 97 ALA A N 1
ATOM 763 C CA . ALA A 1 97 ? 7.946 -0.260 -7.854 1.00 82.06 97 ALA A CA 1
ATOM 764 C C . ALA A 1 97 ? 9.112 0.550 -7.252 1.00 82.06 97 ALA A C 1
ATOM 766 O O . ALA A 1 97 ? 9.713 0.139 -6.260 1.00 82.06 97 ALA A O 1
ATOM 767 N N . LYS A 1 98 ? 9.395 1.746 -7.784 1.00 86.38 98 LYS A N 1
ATOM 768 C CA . LYS A 1 98 ? 10.402 2.658 -7.211 1.00 86.38 98 LYS A CA 1
ATOM 769 C C . LYS A 1 98 ? 10.038 3.130 -5.802 1.00 86.38 98 LYS A C 1
ATOM 771 O O . LYS A 1 98 ? 10.929 3.252 -4.965 1.00 86.38 98 LYS A O 1
ATOM 776 N N . GLU A 1 99 ? 8.761 3.375 -5.517 1.00 84.88 99 GLU A N 1
ATOM 777 C CA . GLU A 1 99 ? 8.317 3.716 -4.158 1.00 84.88 99 GLU A CA 1
ATOM 778 C C . GLU A 1 99 ? 8.479 2.533 -3.187 1.00 84.88 99 GLU A C 1
ATOM 780 O O . GLU A 1 99 ? 8.850 2.736 -2.029 1.00 84.88 99 GLU A O 1
ATOM 785 N N . TYR A 1 100 ? 8.296 1.287 -3.646 1.00 83.06 100 TYR A N 1
ATOM 786 C CA . TYR A 1 100 ? 8.606 0.102 -2.832 1.00 83.06 100 TYR A CA 1
ATOM 787 C C . TYR A 1 100 ? 10.085 0.066 -2.432 1.00 83.06 100 TYR A C 1
ATOM 789 O O . TYR A 1 100 ? 10.401 -0.128 -1.260 1.00 83.06 100 TYR A O 1
ATOM 797 N N . VAL A 1 101 ? 10.996 0.328 -3.376 1.00 88.75 101 VAL A N 1
ATOM 798 C CA . VAL A 1 101 ? 12.440 0.382 -3.089 1.00 88.75 101 VAL A CA 1
ATOM 799 C C . VAL A 1 101 ? 12.763 1.487 -2.076 1.00 88.75 101 VAL A C 1
ATOM 801 O O . VAL A 1 101 ? 13.453 1.238 -1.089 1.00 88.75 101 VAL A O 1
ATOM 804 N N . LYS A 1 102 ? 12.212 2.697 -2.245 1.00 89.38 102 LYS A N 1
ATOM 805 C CA . LYS A 1 102 ? 12.421 3.810 -1.294 1.00 89.38 102 LYS A CA 1
ATOM 806 C C . LYS A 1 102 ? 11.971 3.462 0.130 1.00 89.38 102 LYS A C 1
ATOM 808 O O . LYS A 1 102 ? 12.612 3.864 1.102 1.00 89.38 102 LYS A O 1
ATOM 813 N N . THR A 1 103 ? 10.894 2.689 0.250 1.00 83.31 103 THR A N 1
ATOM 814 C CA . THR A 1 103 ? 10.301 2.292 1.533 1.00 83.31 103 THR A CA 1
ATOM 815 C C . THR A 1 103 ? 10.917 1.022 2.137 1.00 83.31 103 THR A C 1
ATOM 817 O O . THR A 1 103 ? 10.471 0.591 3.198 1.00 83.31 103 THR A O 1
ATOM 820 N N . GLN A 1 104 ? 11.981 0.438 1.557 1.00 87.69 104 GLN A N 1
ATOM 821 C CA . GLN A 1 104 ? 12.628 -0.799 2.051 1.00 87.69 104 GLN A CA 1
ATOM 822 C C . GLN A 1 104 ? 12.937 -0.769 3.555 1.00 87.69 104 GLN A C 1
ATOM 824 O O . GLN A 1 104 ? 12.738 -1.755 4.262 1.00 87.69 104 GLN A O 1
ATOM 829 N N . HIS A 1 105 ? 13.407 0.366 4.065 1.00 84.81 105 HIS A N 1
ATOM 830 C CA . HIS A 1 105 ? 13.748 0.520 5.477 1.00 84.81 105 HIS A CA 1
ATOM 831 C C . HIS A 1 105 ? 12.526 0.446 6.413 1.00 84.81 105 HIS A C 1
ATOM 833 O O . HIS A 1 105 ? 12.667 0.000 7.550 1.00 84.81 105 HIS A O 1
ATOM 839 N N . ILE A 1 106 ? 11.333 0.824 5.941 1.00 79.81 106 ILE A N 1
ATOM 840 C CA . ILE A 1 106 ? 10.069 0.665 6.675 1.00 79.81 106 ILE A CA 1
ATOM 841 C C . ILE A 1 106 ? 9.712 -0.818 6.758 1.00 79.81 106 ILE A C 1
ATOM 843 O O . ILE A 1 106 ? 9.408 -1.327 7.834 1.00 79.81 106 ILE A O 1
ATOM 847 N N . TRP A 1 107 ? 9.820 -1.535 5.637 1.00 79.19 107 TRP A N 1
ATOM 848 C CA . TRP A 1 107 ? 9.558 -2.974 5.580 1.00 79.19 107 TRP A CA 1
ATOM 849 C C . TRP A 1 107 ? 10.516 -3.774 6.472 1.00 79.19 107 TRP A C 1
ATOM 851 O O . TRP A 1 107 ? 10.075 -4.682 7.173 1.00 79.19 107 TRP A O 1
ATOM 861 N N . LYS A 1 108 ? 11.801 -3.393 6.518 1.00 84.62 108 LYS A N 1
ATOM 862 C CA . LYS A 1 108 ? 12.793 -3.955 7.455 1.00 84.62 108 LYS A CA 1
ATOM 863 C C . LYS A 1 108 ? 12.407 -3.685 8.911 1.00 84.62 108 LYS A C 1
ATOM 865 O O . LYS A 1 108 ? 12.364 -4.616 9.706 1.00 84.62 108 LYS A O 1
ATOM 870 N N . ALA A 1 109 ? 12.029 -2.448 9.240 1.00 77.38 109 ALA A N 1
ATOM 871 C CA . ALA A 1 109 ? 11.574 -2.112 10.587 1.00 77.38 109 ALA A CA 1
ATOM 872 C C . ALA A 1 109 ? 10.331 -2.924 10.996 1.00 77.38 109 ALA A C 1
ATOM 874 O O . ALA A 1 109 ? 10.261 -3.411 12.122 1.00 77.38 109 ALA A O 1
ATOM 875 N N . TYR A 1 110 ? 9.366 -3.124 10.094 1.00 74.00 110 TYR A N 1
ATOM 876 C CA . TYR A 1 110 ? 8.205 -3.974 10.368 1.00 74.00 11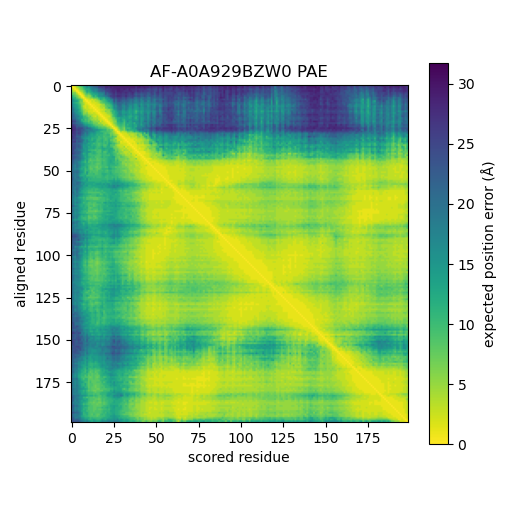0 TYR A CA 1
ATOM 877 C C . TYR A 1 110 ? 8.562 -5.452 10.505 1.00 74.00 110 TYR A C 1
ATOM 879 O O . TYR A 1 110 ? 7.982 -6.120 11.360 1.00 74.00 110 TYR A O 1
ATOM 887 N N . LEU A 1 111 ? 9.511 -5.959 9.714 1.00 78.81 111 LEU A N 1
ATOM 888 C CA . LEU A 1 111 ? 10.017 -7.322 9.853 1.00 78.81 111 LEU A CA 1
ATOM 889 C C . LEU A 1 111 ? 10.624 -7.540 11.244 1.00 78.81 111 LEU A C 1
ATOM 891 O O . LEU A 1 111 ? 10.224 -8.477 11.931 1.00 78.81 111 LEU A O 1
ATOM 895 N N . ASP A 1 112 ? 11.511 -6.644 11.684 1.00 77.06 112 ASP A N 1
ATOM 896 C CA . ASP A 1 112 ? 12.161 -6.731 12.997 1.00 77.06 112 ASP A CA 1
ATOM 897 C C . ASP A 1 112 ? 11.125 -6.784 14.129 1.00 77.06 112 ASP A C 1
ATOM 899 O O . ASP A 1 112 ? 11.218 -7.610 15.037 1.00 77.06 112 ASP A O 1
ATOM 903 N N . ARG A 1 113 ? 10.078 -5.952 14.044 1.00 6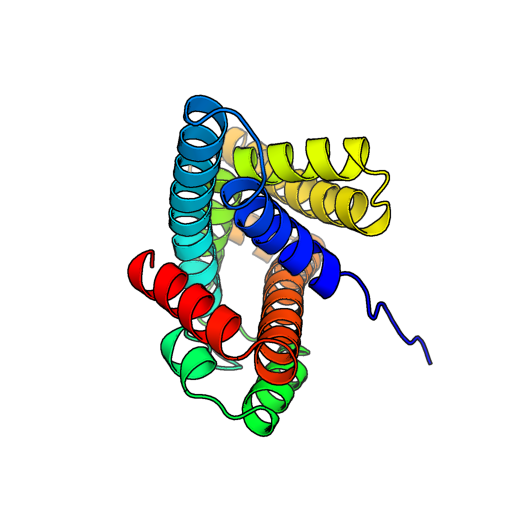7.25 113 ARG A N 1
ATOM 904 C CA . ARG A 1 113 ? 8.967 -5.964 15.009 1.00 67.25 113 ARG A CA 1
ATOM 905 C C . ARG A 1 113 ? 8.140 -7.235 14.931 1.00 67.25 113 ARG A C 1
ATOM 907 O O . ARG A 1 113 ? 7.757 -7.777 15.961 1.00 67.25 113 ARG A O 1
ATOM 914 N N . ALA A 1 114 ? 7.832 -7.708 13.730 1.00 68.88 114 ALA A N 1
ATOM 915 C CA . ALA A 1 114 ? 7.058 -8.926 13.564 1.00 68.88 114 ALA A CA 1
ATOM 916 C C . ALA A 1 114 ? 7.786 -10.138 14.160 1.00 68.88 114 ALA A C 1
ATOM 918 O O . ALA A 1 114 ? 7.135 -10.984 14.764 1.00 68.88 114 ALA A O 1
ATOM 919 N N . VAL A 1 115 ? 9.118 -10.185 14.054 1.00 71.56 115 VAL A N 1
ATOM 920 C CA . VAL A 1 115 ? 9.956 -11.197 14.713 1.00 71.56 115 VAL A CA 1
ATOM 921 C C . VAL A 1 115 ? 9.966 -11.006 16.233 1.00 71.56 115 VAL A C 1
ATOM 923 O O . VAL A 1 115 ? 9.759 -11.973 16.958 1.00 71.56 115 VAL A O 1
ATOM 926 N N . GLU A 1 116 ? 10.140 -9.772 16.726 1.00 71.38 116 GLU A N 1
ATOM 927 C CA . GLU A 1 116 ? 10.117 -9.443 18.166 1.00 71.38 116 GLU A CA 1
ATOM 928 C C . GLU A 1 116 ? 8.833 -9.935 18.860 1.00 71.38 116 GLU A C 1
ATOM 930 O O . GLU A 1 116 ? 8.881 -10.394 20.000 1.00 71.38 116 GLU A O 1
ATOM 935 N N . TYR A 1 117 ? 7.692 -9.852 18.170 1.00 65.94 117 TYR A N 1
ATOM 936 C CA . TYR A 1 117 ? 6.370 -10.192 18.707 1.00 65.94 117 TYR A CA 1
ATOM 937 C C . TYR A 1 117 ? 5.813 -11.543 18.227 1.00 65.94 117 TYR A C 1
ATOM 939 O O . TYR A 1 117 ? 4.634 -11.810 18.455 1.00 65.94 117 TYR A O 1
ATOM 947 N N . ASP A 1 118 ? 6.625 -12.374 17.566 1.00 69.06 118 ASP A N 1
ATOM 948 C CA . ASP A 1 118 ? 6.235 -13.693 17.034 1.00 69.06 118 ASP A CA 1
ATOM 949 C C . ASP A 1 118 ? 4.970 -13.662 16.144 1.00 69.06 118 ASP A C 1
ATOM 951 O O . ASP A 1 118 ? 4.053 -14.482 16.214 1.00 69.06 118 ASP A O 1
ATOM 955 N N . LEU A 1 119 ? 4.891 -12.646 15.283 1.00 66.19 119 LEU A N 1
ATOM 956 C CA . LEU A 1 119 ? 3.766 -12.422 14.379 1.00 66.19 119 LEU A CA 1
ATOM 957 C C . LEU A 1 119 ? 4.024 -13.141 13.054 1.00 66.19 119 LEU A C 1
ATOM 959 O O . LEU A 1 119 ? 4.332 -12.508 12.041 1.00 66.19 119 LEU A O 1
ATOM 963 N N . GLU A 1 120 ? 3.884 -14.470 13.062 1.00 71.88 120 GLU A N 1
ATOM 964 C CA . GLU A 1 120 ? 4.383 -15.346 11.992 1.00 71.88 120 GLU A CA 1
ATOM 965 C C . GLU A 1 120 ? 3.972 -14.918 10.578 1.00 71.88 120 GLU A C 1
ATOM 967 O O . GLU A 1 120 ? 4.789 -14.681 9.685 1.00 71.88 120 GLU A O 1
ATOM 972 N N . LYS A 1 121 ? 2.666 -14.726 10.395 1.00 64.62 121 LYS A N 1
ATOM 973 C CA . LYS A 1 121 ? 2.084 -14.324 9.111 1.00 64.62 121 LYS A CA 1
ATOM 974 C C . LYS A 1 121 ? 2.571 -12.953 8.645 1.00 64.62 121 LYS A C 1
ATOM 976 O O . LYS A 1 121 ? 2.573 -12.677 7.449 1.00 64.62 121 LYS A O 1
ATOM 981 N N . VAL A 1 122 ? 2.953 -12.076 9.572 1.00 65.50 122 VAL A N 1
ATOM 982 C CA . VAL A 1 122 ? 3.419 -10.730 9.235 1.00 65.50 122 VAL A CA 1
ATOM 983 C C . VAL A 1 122 ? 4.856 -10.760 8.780 1.00 65.50 122 VAL A C 1
ATOM 985 O O . VAL A 1 122 ? 5.128 -10.213 7.715 1.00 65.50 122 VAL A O 1
ATOM 988 N N . TYR A 1 123 ? 5.754 -11.436 9.500 1.00 70.56 123 TYR A N 1
ATOM 989 C CA . TYR A 1 123 ? 7.140 -11.512 9.048 1.00 70.56 123 TYR A CA 1
ATOM 990 C C . TYR A 1 123 ? 7.232 -12.226 7.686 1.00 70.56 123 TYR A C 1
ATOM 992 O O . TYR A 1 123 ? 7.979 -11.771 6.824 1.00 70.56 123 TYR A O 1
ATOM 1000 N N . GLN A 1 124 ? 6.407 -13.255 7.429 1.00 70.19 124 GLN A N 1
ATOM 1001 C CA . GLN A 1 124 ? 6.316 -13.907 6.112 1.00 70.19 124 GLN A CA 1
ATOM 1002 C C . GLN A 1 124 ? 5.929 -12.915 5.006 1.00 70.19 124 GLN A C 1
ATOM 1004 O O . GLN A 1 124 ? 6.618 -12.823 3.991 1.00 70.19 124 GLN A O 1
ATOM 1009 N N . ASN A 1 125 ? 4.881 -12.113 5.216 1.00 70.31 125 ASN A N 1
ATOM 1010 C CA . ASN A 1 125 ? 4.479 -11.078 4.261 1.00 70.31 125 ASN A CA 1
ATOM 1011 C C . ASN A 1 125 ? 5.578 -10.027 4.045 1.00 70.31 125 ASN A C 1
ATOM 1013 O O . ASN A 1 125 ? 5.821 -9.627 2.907 1.00 70.31 125 ASN A O 1
ATOM 1017 N N . MET A 1 126 ? 6.261 -9.594 5.112 1.00 75.00 126 MET A N 1
ATOM 1018 C CA . MET A 1 126 ? 7.358 -8.628 4.996 1.00 75.00 126 MET A CA 1
ATOM 1019 C C . MET A 1 126 ? 8.527 -9.210 4.193 1.00 75.00 126 MET A C 1
ATOM 1021 O O . MET A 1 126 ? 9.075 -8.516 3.340 1.00 75.00 126 MET A O 1
ATOM 1025 N N . MET A 1 127 ? 8.873 -10.488 4.395 1.00 76.19 127 MET A N 1
ATOM 1026 C CA . MET A 1 127 ? 9.912 -11.165 3.611 1.00 76.19 127 MET A CA 1
ATOM 1027 C C . MET A 1 127 ? 9.575 -11.204 2.118 1.00 76.19 127 MET A C 1
ATOM 1029 O O . MET A 1 127 ? 10.461 -10.969 1.303 1.00 76.19 127 MET A O 1
ATOM 1033 N N . TYR A 1 128 ? 8.313 -11.437 1.741 1.00 75.44 128 TYR A N 1
ATOM 1034 C CA . TYR A 1 128 ? 7.907 -11.395 0.330 1.00 75.44 128 TYR A CA 1
ATOM 1035 C C . TYR A 1 128 ? 8.081 -10.005 -0.294 1.00 75.44 128 TYR A C 1
ATOM 1037 O O . TYR A 1 128 ? 8.568 -9.897 -1.420 1.00 75.44 128 TYR A O 1
ATOM 1045 N N . VAL A 1 129 ? 7.721 -8.942 0.433 1.00 77.88 129 VAL A N 1
ATOM 1046 C CA . VAL A 1 129 ? 7.911 -7.561 -0.041 1.00 77.88 129 VAL A CA 1
ATOM 1047 C C . VAL A 1 129 ? 9.397 -7.220 -0.154 1.00 77.88 129 VAL A C 1
ATOM 1049 O O . VAL A 1 129 ? 9.820 -6.662 -1.164 1.00 77.88 129 VAL A O 1
ATOM 1052 N N . LEU A 1 130 ? 10.202 -7.593 0.842 1.00 83.38 130 LEU A N 1
ATOM 1053 C CA . LEU A 1 130 ? 11.648 -7.365 0.831 1.00 83.38 130 LEU A CA 1
ATOM 1054 C C . LEU A 1 130 ? 12.339 -8.136 -0.294 1.00 83.38 130 LEU A C 1
ATOM 1056 O O . LEU A 1 130 ? 13.150 -7.555 -1.003 1.00 83.38 130 LEU A O 1
ATOM 1060 N N . TYR A 1 131 ? 11.953 -9.389 -0.536 1.00 81.69 131 TYR A N 1
ATOM 1061 C CA . TYR A 1 131 ? 12.457 -10.172 -1.664 1.00 81.69 131 TYR A CA 1
ATOM 1062 C C . TYR A 1 131 ? 12.158 -9.502 -3.012 1.00 81.69 131 TYR A C 1
ATOM 1064 O O . TYR A 1 131 ? 13.004 -9.480 -3.903 1.00 81.69 131 TYR A O 1
ATOM 1072 N N . PHE A 1 132 ? 10.962 -8.930 -3.171 1.00 80.19 132 PHE A N 1
ATOM 1073 C CA . PHE A 1 132 ? 10.608 -8.182 -4.375 1.00 80.19 132 PHE A CA 1
ATOM 1074 C C . PHE A 1 132 ? 11.430 -6.903 -4.537 1.00 80.19 132 PHE A C 1
ATOM 1076 O O . PHE A 1 132 ? 11.893 -6.618 -5.640 1.00 80.19 132 PHE A O 1
ATOM 1083 N N . ILE A 1 133 ? 11.660 -6.168 -3.448 1.00 85.88 133 ILE A N 1
ATOM 1084 C CA . ILE A 1 133 ? 12.539 -4.994 -3.455 1.00 85.88 133 ILE A CA 1
ATOM 1085 C C . ILE A 1 133 ? 13.958 -5.391 -3.858 1.00 85.88 133 ILE A C 1
ATOM 1087 O O . ILE A 1 133 ? 14.500 -4.811 -4.796 1.00 85.88 133 ILE A O 1
ATOM 1091 N N . ASP A 1 134 ? 14.525 -6.413 -3.218 1.00 87.50 134 ASP A N 1
ATOM 1092 C CA . ASP A 1 134 ? 15.874 -6.893 -3.512 1.00 87.50 134 ASP A CA 1
ATOM 1093 C C . ASP A 1 134 ? 15.990 -7.336 -4.979 1.00 87.50 134 ASP A C 1
ATOM 1095 O O . ASP A 1 134 ? 16.985 -7.054 -5.646 1.00 87.50 134 ASP A O 1
ATOM 1099 N N . TYR A 1 135 ? 14.947 -7.969 -5.524 1.00 83.50 135 TYR A N 1
ATOM 1100 C CA . TYR A 1 135 ? 14.892 -8.345 -6.934 1.00 83.50 135 TYR A CA 1
ATOM 1101 C C . TYR A 1 135 ? 14.924 -7.122 -7.872 1.00 83.50 135 TYR A C 1
ATOM 1103 O O . TYR A 1 135 ? 15.682 -7.123 -8.847 1.00 83.50 135 TYR A O 1
ATOM 1111 N N . ILE A 1 136 ? 14.175 -6.054 -7.564 1.00 85.25 136 ILE A N 1
ATOM 1112 C CA . ILE A 1 136 ? 14.230 -4.785 -8.314 1.00 85.25 136 ILE A CA 1
ATOM 1113 C C . ILE A 1 136 ? 15.630 -4.166 -8.223 1.00 85.25 136 ILE A C 1
ATOM 1115 O O . ILE A 1 136 ? 16.193 -3.754 -9.241 1.00 85.25 136 ILE A O 1
ATOM 1119 N N . GLU A 1 137 ? 16.205 -4.097 -7.021 1.00 90.06 137 GLU A N 1
ATOM 1120 C CA . GLU A 1 137 ? 17.523 -3.498 -6.789 1.00 90.06 137 GLU A CA 1
ATOM 1121 C C . GLU A 1 137 ? 18.625 -4.251 -7.547 1.00 90.06 137 GLU A C 1
ATOM 1123 O O . GLU A 1 137 ? 19.443 -3.629 -8.229 1.00 90.06 137 GLU A O 1
ATOM 1128 N N . VAL A 1 138 ? 18.616 -5.587 -7.503 1.00 89.62 138 VAL A N 1
ATOM 1129 C CA . VAL A 1 138 ? 19.553 -6.435 -8.256 1.00 89.62 138 VAL A CA 1
ATOM 1130 C C . VAL A 1 138 ? 19.384 -6.234 -9.760 1.00 89.62 138 VAL A C 1
ATOM 1132 O O . VAL A 1 138 ? 20.381 -6.063 -10.466 1.00 89.62 138 VAL A O 1
ATOM 1135 N N . PHE A 1 139 ? 18.144 -6.202 -10.260 1.00 87.56 139 PHE A N 1
ATOM 1136 C CA . PHE A 1 139 ? 17.893 -5.949 -11.676 1.00 87.56 139 PHE A CA 1
ATOM 1137 C C . PHE A 1 139 ? 18.460 -4.594 -12.111 1.00 87.56 139 PHE A C 1
ATOM 1139 O O . PHE A 1 139 ? 19.200 -4.535 -13.094 1.00 87.56 139 PHE A O 1
ATOM 1146 N N . LYS A 1 140 ? 18.161 -3.517 -11.372 1.00 88.19 140 LYS A N 1
ATOM 1147 C CA . LYS A 1 140 ? 18.602 -2.154 -11.711 1.00 88.19 140 LYS A CA 1
ATOM 1148 C C . LYS A 1 140 ? 20.106 -1.968 -11.560 1.00 88.19 140 LYS A C 1
ATOM 1150 O O . LYS A 1 140 ? 20.695 -1.236 -12.347 1.00 88.19 140 LYS A O 1
ATOM 1155 N N . LYS A 1 141 ? 20.743 -2.660 -10.614 1.00 90.12 141 LYS A N 1
ATOM 1156 C CA . LYS A 1 141 ? 22.205 -2.688 -10.492 1.00 90.12 141 LYS A CA 1
ATOM 1157 C C . LYS A 1 141 ? 22.866 -3.305 -11.727 1.00 90.12 141 LYS A C 1
ATOM 1159 O O . LYS A 1 141 ? 23.884 -2.797 -12.185 1.00 90.12 141 LYS A O 1
ATOM 1164 N N . ASN A 1 142 ? 22.281 -4.375 -12.265 1.00 89.88 142 ASN A N 1
ATOM 1165 C CA . ASN A 1 142 ? 22.801 -5.068 -13.446 1.00 89.88 142 ASN A CA 1
ATOM 1166 C C . ASN A 1 142 ? 22.362 -4.416 -14.768 1.00 89.88 142 ASN A C 1
ATOM 1168 O O . ASN A 1 142 ? 23.005 -4.621 -15.792 1.00 89.88 142 ASN A O 1
ATOM 1172 N N . ASN A 1 143 ? 21.280 -3.632 -14.751 1.00 88.19 143 ASN A N 1
ATOM 1173 C CA . ASN A 1 143 ? 20.701 -2.971 -15.919 1.00 88.19 143 ASN A CA 1
ATOM 1174 C C . ASN A 1 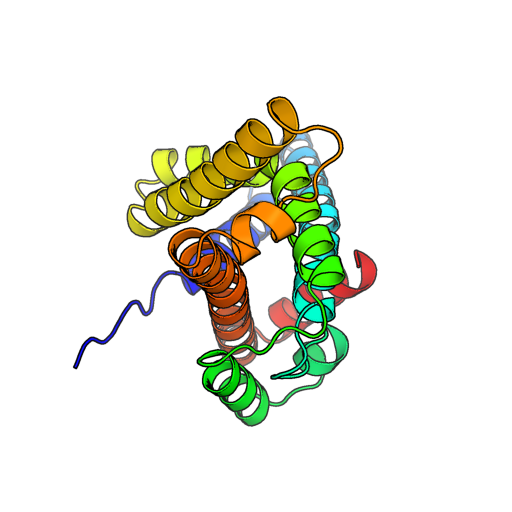143 ? 20.308 -1.511 -15.592 1.00 88.19 143 ASN A C 1
ATOM 1176 O O . ASN A 1 143 ? 19.113 -1.202 -15.505 1.00 88.19 143 ASN A O 1
ATOM 1180 N N . PRO A 1 144 ? 21.273 -0.591 -15.405 1.00 86.50 144 PRO A N 1
ATOM 1181 C CA . PRO A 1 144 ? 20.985 0.775 -14.954 1.00 86.50 144 PRO A CA 1
ATOM 1182 C C . PRO A 1 144 ? 20.002 1.520 -15.866 1.00 86.50 144 PRO A C 1
ATOM 1184 O O . PRO A 1 144 ? 19.058 2.149 -15.375 1.00 86.50 144 PRO A O 1
ATOM 1187 N N . ASP A 1 145 ? 20.164 1.350 -17.179 1.00 88.50 145 ASP A N 1
ATOM 1188 C CA . ASP A 1 145 ? 19.414 2.075 -18.212 1.00 88.50 145 ASP A CA 1
ATOM 1189 C C . ASP A 1 145 ? 18.091 1.405 -18.610 1.00 88.50 145 ASP A C 1
ATOM 1191 O O . ASP A 1 145 ? 17.269 2.021 -19.285 1.00 88.50 145 ASP A O 1
ATOM 1195 N N . ARG A 1 146 ? 17.847 0.156 -18.184 1.00 85.50 146 ARG A N 1
ATOM 1196 C CA . ARG A 1 146 ? 16.589 -0.552 -18.480 1.00 85.50 146 ARG A CA 1
ATOM 1197 C C . ARG A 1 146 ? 15.550 -0.280 -17.406 1.00 85.50 146 ARG A C 1
ATOM 1199 O O . ARG A 1 146 ? 15.879 -0.137 -16.222 1.00 85.50 146 ARG A O 1
ATOM 1206 N N . LEU A 1 147 ? 14.282 -0.224 -17.794 1.00 81.44 147 LEU A N 1
ATOM 1207 C CA . LEU A 1 147 ? 13.201 -0.171 -16.820 1.00 81.44 147 LEU A CA 1
ATOM 1208 C C . LEU A 1 147 ? 12.983 -1.574 -16.245 1.00 81.44 147 LEU A C 1
ATOM 1210 O O . LEU A 1 147 ? 13.106 -2.566 -16.962 1.00 81.44 147 LEU A O 1
ATOM 1214 N N . PHE A 1 148 ? 12.664 -1.676 -14.954 1.00 78.56 148 PHE A N 1
ATOM 1215 C CA . PHE A 1 148 ? 12.365 -2.974 -14.339 1.00 78.56 148 PHE A CA 1
ATOM 1216 C C . PHE A 1 148 ? 11.152 -3.634 -15.006 1.00 78.56 148 PHE A C 1
ATOM 1218 O O . PHE A 1 148 ? 11.096 -4.845 -15.197 1.00 78.56 148 PHE A O 1
ATOM 1225 N N . VAL A 1 149 ? 10.220 -2.814 -15.475 1.00 72.19 149 VAL A N 1
ATOM 1226 C CA . VAL A 1 149 ? 9.077 -3.261 -16.272 1.00 72.19 149 VAL A CA 1
ATOM 1227 C C . VAL A 1 149 ? 9.423 -3.897 -17.624 1.00 72.19 149 VAL A C 1
ATOM 1229 O O . VAL A 1 149 ? 8.610 -4.662 -18.140 1.00 72.19 149 VAL A O 1
ATOM 1232 N N . ASP A 1 150 ? 10.609 -3.657 -18.188 1.00 75.50 150 ASP A N 1
ATOM 1233 C CA . ASP A 1 150 ? 11.050 -4.365 -19.398 1.00 75.50 150 ASP A CA 1
ATOM 1234 C C . ASP A 1 150 ? 11.368 -5.832 -19.086 1.00 75.50 150 ASP A C 1
ATOM 1236 O O . ASP A 1 150 ? 10.949 -6.723 -19.817 1.00 75.50 150 ASP A O 1
ATOM 1240 N N . GLU A 1 151 ? 12.007 -6.095 -17.944 1.00 76.25 151 GLU A N 1
ATOM 1241 C CA . GLU A 1 151 ? 12.247 -7.456 -17.441 1.00 76.25 151 GLU A CA 1
ATOM 1242 C C . GLU A 1 151 ? 10.942 -8.180 -17.128 1.00 76.25 151 GLU A C 1
ATOM 1244 O O . GLU A 1 151 ? 10.761 -9.345 -17.472 1.00 76.25 151 GLU A O 1
ATOM 1249 N N . ILE A 1 152 ? 10.002 -7.468 -16.506 1.00 71.31 152 ILE A N 1
ATOM 1250 C CA . ILE A 1 152 ? 8.672 -7.990 -16.207 1.00 71.31 152 ILE A CA 1
ATOM 1251 C C . ILE A 1 152 ? 7.941 -8.418 -17.494 1.00 71.31 152 ILE A C 1
ATOM 1253 O O . ILE A 1 152 ? 7.289 -9.462 -17.526 1.00 71.31 152 ILE A O 1
ATOM 1257 N N . ARG A 1 153 ? 8.030 -7.610 -18.556 1.00 67.75 153 ARG A N 1
ATOM 1258 C CA . ARG A 1 153 ? 7.368 -7.871 -19.841 1.00 67.75 153 ARG A CA 1
ATOM 1259 C C . ARG A 1 153 ? 7.918 -9.123 -20.519 1.00 67.75 153 ARG A C 1
ATOM 1261 O O . ARG A 1 153 ? 7.144 -9.934 -21.029 1.00 67.75 153 ARG A O 1
ATOM 1268 N N . ASP A 1 154 ? 9.237 -9.277 -20.487 1.00 74.31 154 ASP A N 1
ATOM 1269 C CA . ASP A 1 154 ? 9.943 -10.393 -21.113 1.00 74.31 154 ASP A CA 1
ATOM 1270 C C . ASP A 1 154 ? 9.855 -11.675 -20.257 1.00 74.31 154 ASP A C 1
ATOM 1272 O O . ASP A 1 154 ? 10.009 -12.786 -20.769 1.00 74.31 154 ASP A O 1
ATOM 1276 N N . ASN A 1 155 ? 9.520 -11.542 -18.966 1.00 72.25 155 ASN A N 1
ATOM 1277 C CA . ASN A 1 155 ? 9.394 -12.637 -18.012 1.00 72.25 155 ASN A CA 1
ATOM 1278 C C . ASN A 1 155 ? 8.011 -12.675 -17.336 1.00 72.25 155 ASN A C 1
ATOM 1280 O O . ASN A 1 155 ? 7.799 -12.164 -16.233 1.00 72.25 155 ASN A O 1
ATOM 1284 N N . LYS A 1 156 ? 7.069 -13.393 -17.962 1.00 67.62 156 LYS A N 1
ATOM 1285 C CA . LYS A 1 156 ? 5.687 -13.556 -17.464 1.00 67.62 156 LYS A CA 1
ATOM 1286 C C . LYS A 1 156 ? 5.593 -14.026 -16.004 1.00 67.62 156 LYS A C 1
ATOM 1288 O O . LYS A 1 156 ? 4.644 -13.663 -15.319 1.00 67.62 156 LYS A O 1
ATOM 1293 N N . GLY A 1 157 ? 6.549 -14.820 -15.513 1.00 68.75 157 GLY A N 1
ATOM 1294 C CA . GLY A 1 157 ? 6.551 -15.280 -14.118 1.00 68.75 157 GLY A CA 1
ATOM 1295 C C . GLY A 1 157 ? 6.857 -14.164 -13.115 1.00 68.75 157 GLY A C 1
ATOM 1296 O O . GLY A 1 157 ? 6.337 -14.168 -12.001 1.00 68.75 157 GLY A O 1
ATOM 1297 N N . VAL A 1 158 ? 7.672 -13.189 -13.517 1.00 66.94 158 VAL A N 1
ATOM 1298 C CA . VAL A 1 158 ? 7.999 -11.999 -12.722 1.00 66.94 158 VAL A CA 1
ATOM 1299 C C . VAL A 1 158 ? 6.835 -11.011 -12.740 1.00 66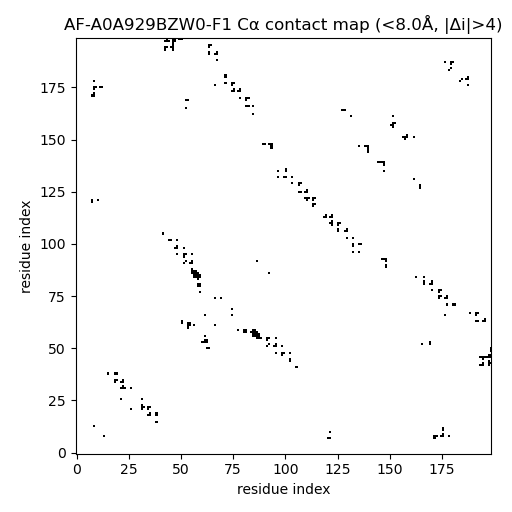.94 158 VAL A C 1
ATOM 1301 O O . VAL A 1 158 ? 6.518 -10.452 -11.692 1.00 66.94 158 VAL A O 1
ATOM 1304 N N . LEU A 1 159 ? 6.148 -10.863 -13.881 1.00 63.72 159 LEU A N 1
ATOM 1305 C CA . LEU A 1 159 ? 4.915 -10.072 -13.984 1.00 63.72 159 LEU A CA 1
ATOM 1306 C C . LEU A 1 159 ? 3.861 -10.545 -12.999 1.00 63.72 159 LEU A C 1
ATOM 1308 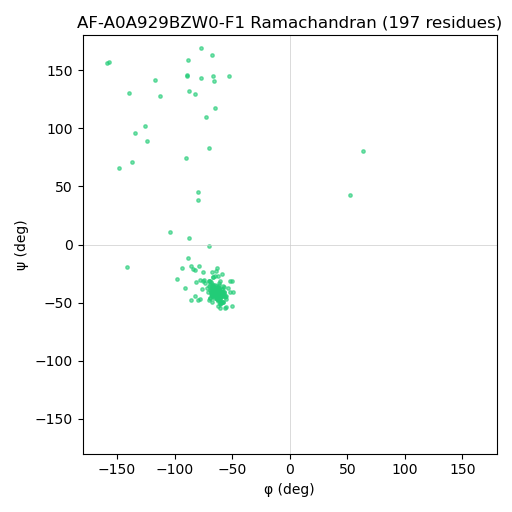O O . LEU A 1 159 ? 3.425 -9.758 -12.168 1.00 63.72 159 LEU A O 1
ATOM 1312 N N . VAL A 1 160 ? 3.530 -11.836 -13.026 1.00 66.38 160 VAL A N 1
ATOM 1313 C CA . VAL A 1 160 ? 2.527 -12.403 -12.118 1.00 66.38 160 VAL A CA 1
ATOM 1314 C C . VAL A 1 160 ? 2.895 -12.126 -10.659 1.00 66.38 160 VAL A C 1
ATOM 1316 O O . VAL A 1 160 ? 2.051 -11.659 -9.904 1.00 66.38 160 VAL A O 1
ATOM 1319 N N . LYS A 1 161 ? 4.164 -12.303 -10.269 1.00 67.25 161 LYS A N 1
ATOM 1320 C CA . LYS A 1 161 ? 4.617 -12.016 -8.897 1.00 67.25 161 LYS A CA 1
ATOM 1321 C C . LYS A 1 161 ? 4.532 -10.533 -8.529 1.00 67.25 161 LYS A C 1
ATOM 1323 O O . LYS A 1 161 ? 4.108 -10.205 -7.424 1.00 67.25 161 LYS A O 1
ATOM 1328 N N . ALA A 1 162 ? 4.934 -9.633 -9.424 1.00 65.19 162 ALA A N 1
ATOM 1329 C CA . ALA A 1 162 ? 4.852 -8.193 -9.189 1.00 65.19 162 ALA A CA 1
ATOM 1330 C C . ALA A 1 162 ? 3.388 -7.749 -9.045 1.00 65.19 162 ALA A C 1
ATOM 1332 O O . ALA A 1 162 ? 3.037 -7.051 -8.096 1.00 65.19 162 ALA A O 1
ATOM 1333 N N . GLU A 1 163 ? 2.515 -8.211 -9.941 1.00 67.12 163 GLU A N 1
ATOM 1334 C CA . GLU A 1 163 ? 1.080 -7.931 -9.896 1.00 67.12 163 GLU A CA 1
ATOM 1335 C C . GLU A 1 163 ? 0.413 -8.529 -8.652 1.00 67.12 163 GLU A C 1
ATOM 1337 O O . GLU A 1 163 ? -0.454 -7.887 -8.054 1.00 67.12 163 GLU A O 1
ATOM 1342 N N . GLU A 1 164 ? 0.834 -9.722 -8.225 1.00 69.94 164 GLU A N 1
ATOM 1343 C CA . GLU A 1 164 ? 0.386 -10.356 -6.986 1.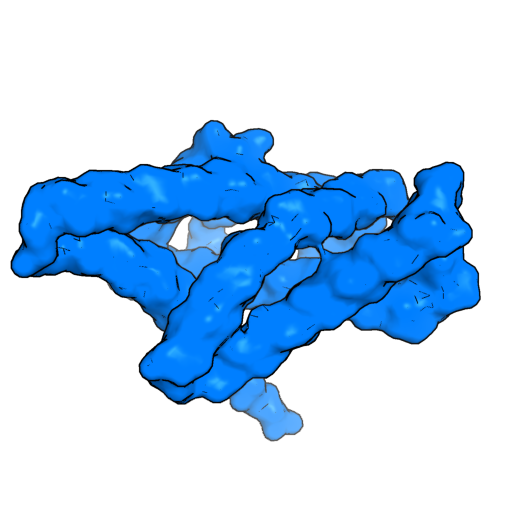00 69.94 164 GLU A CA 1
ATOM 1344 C C . GLU A 1 164 ? 0.768 -9.533 -5.760 1.00 69.94 164 GLU A C 1
ATOM 1346 O O . GLU A 1 164 ? -0.085 -9.321 -4.901 1.00 69.94 164 GLU A O 1
ATOM 1351 N N . ILE A 1 165 ? 2.004 -9.037 -5.675 1.00 68.81 165 ILE A N 1
ATOM 1352 C CA . ILE A 1 165 ? 2.479 -8.240 -4.535 1.00 68.81 165 ILE A CA 1
ATOM 1353 C C . ILE A 1 165 ? 1.767 -6.891 -4.482 1.00 68.81 165 ILE A C 1
ATOM 1355 O O . ILE A 1 165 ? 1.203 -6.530 -3.444 1.00 68.81 165 ILE A O 1
ATOM 1359 N N . LEU A 1 166 ? 1.729 -6.178 -5.608 1.00 70.12 166 LEU A N 1
ATOM 1360 C CA . LEU A 1 166 ? 1.053 -4.887 -5.721 1.00 70.12 166 LEU A CA 1
ATOM 1361 C C . LEU A 1 166 ? -0.448 -5.026 -5.427 1.00 70.12 166 LEU A C 1
ATOM 1363 O O . LEU A 1 166 ? -1.017 -4.265 -4.640 1.00 70.12 166 LEU A O 1
ATOM 1367 N N . GLY A 1 167 ? -1.092 -6.050 -5.992 1.00 72.44 167 GLY A N 1
ATOM 1368 C CA . GLY A 1 167 ? -2.511 -6.290 -5.774 1.00 72.44 167 GLY A CA 1
ATOM 1369 C C . GLY A 1 167 ? -2.851 -6.833 -4.394 1.00 72.44 167 GLY A C 1
ATOM 1370 O O . GLY A 1 167 ? -3.889 -6.480 -3.835 1.00 72.44 167 GLY A O 1
ATOM 1371 N N . SER A 1 168 ? -1.971 -7.640 -3.803 1.00 73.56 168 SER A N 1
ATOM 1372 C CA . SER A 1 168 ? -2.088 -8.085 -2.415 1.00 73.56 168 SER A CA 1
ATOM 1373 C C . SER A 1 168 ? -2.052 -6.891 -1.466 1.00 73.56 168 SER A C 1
ATOM 1375 O O . SER A 1 168 ? -2.942 -6.760 -0.627 1.00 73.56 168 SER A O 1
ATOM 1377 N N . GLY A 1 169 ? -1.108 -5.963 -1.664 1.00 72.44 169 GLY A N 1
ATOM 1378 C CA . GLY A 1 169 ? -1.013 -4.737 -0.871 1.00 72.44 169 GLY A CA 1
ATOM 1379 C C . GLY A 1 169 ? -2.303 -3.913 -0.902 1.00 72.44 169 GLY A C 1
ATOM 1380 O O . GLY A 1 169 ? -2.811 -3.512 0.145 1.00 72.44 169 GLY A O 1
ATOM 1381 N N . ILE A 1 170 ? -2.890 -3.733 -2.088 1.00 80.69 170 ILE A N 1
ATOM 1382 C CA . ILE A 1 170 ? -4.163 -3.017 -2.260 1.00 80.69 170 ILE A CA 1
ATOM 1383 C C . ILE A 1 170 ? -5.315 -3.723 -1.537 1.00 80.69 170 ILE A C 1
ATOM 1385 O O . ILE A 1 170 ? -6.090 -3.071 -0.835 1.00 80.69 170 ILE A O 1
ATOM 1389 N N . ARG A 1 171 ? -5.443 -5.046 -1.684 1.00 81.88 171 ARG A N 1
ATOM 1390 C CA . ARG A 1 171 ? -6.511 -5.815 -1.024 1.00 81.88 171 ARG A CA 1
ATOM 1391 C C . ARG A 1 171 ? -6.390 -5.754 0.495 1.00 81.88 171 ARG A C 1
ATOM 1393 O O . ARG A 1 171 ? -7.377 -5.461 1.161 1.00 81.88 171 ARG A O 1
ATOM 1400 N N . ILE A 1 172 ? -5.179 -5.933 1.022 1.00 75.88 172 ILE A N 1
ATOM 1401 C CA . ILE A 1 172 ? -4.893 -5.826 2.457 1.00 75.88 172 ILE A CA 1
ATOM 1402 C C . ILE A 1 172 ? -5.243 -4.424 2.974 1.00 75.88 172 ILE A C 1
ATOM 1404 O O . ILE A 1 172 ? -5.883 -4.291 4.019 1.00 75.88 172 ILE A O 1
ATOM 1408 N N . PHE A 1 173 ? -4.888 -3.374 2.227 1.00 80.44 173 PHE A N 1
ATOM 1409 C CA . PHE A 1 173 ? -5.263 -2.004 2.572 1.00 80.44 173 PHE A CA 1
ATOM 1410 C C . PHE A 1 173 ? -6.784 -1.814 2.612 1.00 80.44 173 PHE A C 1
ATOM 1412 O O . PHE A 1 173 ? -7.307 -1.192 3.537 1.00 80.44 173 PHE A O 1
ATOM 1419 N N . LEU A 1 174 ? -7.511 -2.347 1.628 1.00 85.75 174 LEU A N 1
ATOM 1420 C CA . LEU A 1 174 ? -8.966 -2.225 1.560 1.00 85.75 174 LEU A CA 1
ATOM 1421 C C . LEU A 1 174 ? -9.664 -3.012 2.667 1.00 85.75 174 LEU A C 1
ATOM 1423 O O . LEU A 1 174 ? -10.604 -2.499 3.273 1.00 85.75 174 LEU A O 1
ATOM 1427 N N . ASP A 1 175 ? -9.193 -4.214 2.983 1.00 80.88 175 ASP A N 1
ATOM 1428 C CA . ASP A 1 175 ? -9.717 -4.969 4.112 1.00 80.88 175 ASP A CA 1
ATOM 1429 C C . ASP A 1 175 ? -9.485 -4.200 5.437 1.00 80.88 175 ASP A C 1
ATOM 1431 O O . ASP A 1 175 ? -10.378 -4.128 6.284 1.00 80.88 175 ASP A O 1
ATOM 1435 N N . MET A 1 176 ? -8.342 -3.516 5.583 1.00 77.81 176 MET A N 1
ATOM 1436 C CA . MET A 1 176 ? -8.064 -2.623 6.717 1.00 77.81 176 MET A CA 1
ATOM 1437 C C . MET A 1 176 ? -8.970 -1.406 6.757 1.00 77.81 176 MET A C 1
ATOM 1439 O O . MET A 1 176 ? -9.526 -1.092 7.813 1.00 77.81 176 MET A O 1
ATOM 1443 N N . ALA A 1 177 ? -9.165 -0.744 5.623 1.00 82.19 177 ALA A N 1
ATOM 1444 C CA . ALA A 1 177 ? -10.110 0.351 5.498 1.00 82.19 177 ALA A CA 1
ATOM 1445 C C . ALA A 1 177 ? -11.518 -0.092 5.935 1.00 82.19 177 ALA A C 1
ATOM 1447 O O . ALA A 1 177 ? -12.160 0.609 6.715 1.00 82.19 177 ALA A O 1
ATOM 1448 N N . ILE A 1 178 ? -11.973 -1.277 5.511 1.00 84.94 178 ILE A N 1
ATOM 1449 C CA . ILE A 1 178 ? -13.270 -1.854 5.890 1.00 84.94 178 ILE A CA 1
ATOM 1450 C C . ILE A 1 178 ? -13.349 -2.109 7.399 1.00 84.94 178 ILE A C 1
ATOM 1452 O O . ILE A 1 178 ? -14.339 -1.733 8.030 1.00 84.94 178 ILE A O 1
ATOM 1456 N N . GLU A 1 179 ? -12.339 -2.745 7.991 1.00 78.25 179 GLU A N 1
ATOM 1457 C CA . GLU A 1 179 ? -12.347 -3.075 9.419 1.00 78.25 179 GLU A CA 1
ATOM 1458 C C . GLU A 1 179 ? -12.279 -1.827 10.303 1.00 78.25 179 GLU A C 1
ATOM 1460 O O . GLU A 1 179 ? -13.070 -1.697 11.243 1.00 78.25 179 GLU A O 1
ATOM 1465 N N . LEU A 1 180 ? -11.427 -0.854 9.964 1.00 74.12 180 LEU A N 1
ATOM 1466 C CA . LEU A 1 180 ? -11.386 0.438 10.652 1.00 74.12 180 LEU A CA 1
ATOM 1467 C C . LEU A 1 180 ? -12.718 1.179 10.510 1.00 74.12 180 LEU A C 1
ATOM 1469 O O . LEU A 1 180 ? -13.236 1.696 11.498 1.00 74.12 180 LEU A O 1
ATOM 1473 N N . ARG A 1 181 ? -13.318 1.181 9.313 1.00 83.94 181 ARG A N 1
ATOM 1474 C CA . ARG A 1 181 ? -14.615 1.819 9.058 1.00 83.94 181 ARG A CA 1
ATOM 1475 C C . ARG A 1 181 ? -15.749 1.209 9.885 1.00 83.94 181 ARG A C 1
ATOM 1477 O O . ARG A 1 181 ? -16.649 1.941 10.279 1.00 83.94 181 ARG A O 1
ATOM 1484 N N . LYS A 1 182 ? -15.719 -0.104 10.141 1.00 80.62 182 LYS A N 1
ATOM 1485 C CA . LYS A 1 182 ? -16.719 -0.808 10.966 1.00 80.62 182 LYS A CA 1
ATOM 1486 C C . LYS A 1 182 ? -16.503 -0.614 12.464 1.00 80.62 182 LYS A C 1
ATOM 1488 O O . LYS A 1 182 ? -17.466 -0.416 13.195 1.00 80.62 182 LYS A O 1
ATOM 1493 N N . LYS A 1 183 ? -15.258 -0.770 12.926 1.00 77.12 183 LYS A N 1
ATOM 1494 C CA . LYS A 1 183 ? -14.935 -0.922 14.354 1.00 77.12 183 LYS A CA 1
ATOM 1495 C C . LYS A 1 183 ? -14.480 0.384 15.010 1.00 77.12 183 LYS A C 1
ATOM 1497 O O . LYS A 1 183 ? -14.655 0.543 16.213 1.00 77.12 183 LYS A O 1
ATOM 1502 N N . LYS A 1 184 ? -13.846 1.291 14.256 1.00 72.69 184 LYS A N 1
ATOM 1503 C CA . LYS A 1 184 ? -13.191 2.510 14.769 1.00 72.69 184 LYS A CA 1
ATOM 1504 C C . LYS A 1 184 ? -13.262 3.663 13.752 1.00 72.69 184 LYS A C 1
ATOM 1506 O O . LYS A 1 184 ? -12.236 4.118 13.245 1.00 72.69 184 LYS A O 1
ATOM 1511 N N . THR A 1 185 ? -14.469 4.154 13.470 1.00 79.25 185 THR A N 1
ATOM 1512 C CA . THR A 1 185 ? -14.751 5.157 12.421 1.00 79.25 185 THR A CA 1
ATOM 1513 C C . THR A 1 185 ? -13.884 6.420 12.501 1.00 79.25 185 THR A C 1
ATOM 1515 O O . THR A 1 185 ? -13.393 6.893 11.477 1.00 79.25 185 THR A O 1
ATOM 1518 N N . ASP A 1 186 ? -13.623 6.943 13.699 1.00 76.81 186 ASP A N 1
ATOM 1519 C CA . ASP A 1 186 ? -12.769 8.129 13.859 1.00 76.81 186 ASP A CA 1
ATOM 1520 C C . ASP A 1 186 ? -11.306 7.835 13.515 1.00 76.81 186 ASP A C 1
ATOM 1522 O O . ASP A 1 186 ? -10.618 8.654 12.904 1.00 76.81 186 ASP A O 1
ATOM 1526 N N . ALA A 1 187 ? -10.820 6.645 13.885 1.00 69.12 187 ALA A N 1
ATOM 1527 C CA . ALA A 1 187 ? -9.473 6.210 13.536 1.00 69.12 187 ALA A CA 1
ATOM 1528 C C . ALA A 1 187 ? -9.337 6.027 12.020 1.00 69.12 187 ALA A C 1
ATOM 1530 O O . ALA A 1 187 ? -8.335 6.463 11.464 1.00 69.12 187 ALA A O 1
ATOM 1531 N N . PHE A 1 188 ? -10.363 5.482 11.356 1.00 80.56 188 PHE A N 1
ATOM 1532 C CA . PHE A 1 188 ? -10.428 5.408 9.896 1.00 80.56 188 PHE A CA 1
ATOM 1533 C C . PHE A 1 188 ? -10.261 6.790 9.250 1.00 80.56 188 P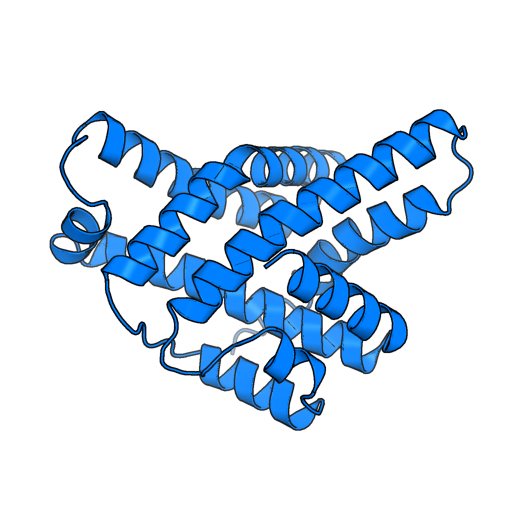HE A C 1
ATOM 1535 O O . PHE A 1 188 ? -9.371 6.979 8.424 1.00 80.56 188 PHE A O 1
ATOM 1542 N N . TYR A 1 189 ? -11.074 7.776 9.644 1.00 83.19 189 TYR A N 1
ATOM 1543 C CA . TYR A 1 189 ? -11.025 9.100 9.021 1.00 83.19 189 TYR A CA 1
ATOM 1544 C C . TYR A 1 189 ? -9.707 9.826 9.263 1.00 83.19 189 TYR A C 1
ATOM 1546 O O . TYR A 1 189 ? -9.175 10.437 8.333 1.00 83.19 189 TYR A O 1
ATOM 1554 N N . ARG A 1 190 ? -9.165 9.749 10.484 1.00 76.69 190 ARG A N 1
ATOM 1555 C CA . ARG A 1 190 ? -7.845 10.315 10.793 1.00 76.69 190 ARG A CA 1
ATOM 1556 C C . ARG A 1 190 ? -6.760 9.657 9.951 1.00 76.69 190 ARG A C 1
ATOM 1558 O O . ARG A 1 190 ? -5.971 10.355 9.331 1.00 76.69 190 ARG A O 1
ATOM 1565 N N . PHE A 1 191 ? -6.760 8.329 9.892 1.00 75.31 191 PHE A N 1
ATOM 1566 C CA . PHE A 1 191 ? -5.769 7.562 9.151 1.00 75.31 191 PHE A CA 1
ATOM 1567 C C . PHE A 1 191 ? -5.774 7.895 7.655 1.00 75.31 191 PHE A C 1
ATOM 1569 O O . PHE A 1 191 ? -4.752 8.317 7.121 1.00 75.31 191 PHE A O 1
ATOM 1576 N N . ILE A 1 192 ? -6.934 7.793 6.997 1.00 82.19 192 ILE A N 1
ATOM 1577 C CA . ILE A 1 192 ? -7.037 8.073 5.560 1.00 82.19 192 ILE A CA 1
ATOM 1578 C C . ILE A 1 192 ? -6.721 9.544 5.255 1.00 82.19 192 ILE A C 1
ATOM 1580 O O . ILE A 1 192 ? -6.083 9.823 4.249 1.00 82.19 192 ILE A O 1
ATOM 1584 N N . SER A 1 193 ? -7.103 10.488 6.126 1.00 84.62 193 SER A N 1
ATOM 1585 C CA . SER A 1 193 ? -6.766 11.908 5.926 1.00 84.62 193 SER A CA 1
ATOM 1586 C C . SER A 1 193 ? -5.266 12.176 6.029 1.00 84.62 193 SER A C 1
ATOM 1588 O O . SER A 1 193 ? -4.748 12.975 5.259 1.00 84.62 193 SER A O 1
ATOM 1590 N N . ASN A 1 194 ? -4.564 11.503 6.943 1.00 75.75 194 ASN A N 1
ATOM 1591 C CA . ASN A 1 194 ? -3.115 11.651 7.063 1.00 75.75 194 ASN A CA 1
ATOM 1592 C C . ASN A 1 194 ? -2.396 11.096 5.831 1.00 75.75 194 ASN A C 1
ATOM 1594 O O . ASN A 1 194 ? -1.466 11.725 5.341 1.00 75.75 194 ASN A O 1
ATOM 1598 N N . LEU A 1 195 ? -2.853 9.954 5.307 1.00 76.25 195 LEU A N 1
ATOM 1599 C CA . LEU A 1 195 ? -2.325 9.395 4.061 1.00 76.25 195 LEU A CA 1
ATOM 1600 C C . LEU A 1 195 ? -2.625 10.285 2.851 1.00 76.25 195 LEU A C 1
ATOM 1602 O O . LEU A 1 195 ? -1.788 10.418 1.971 1.00 76.25 195 LEU A O 1
ATOM 1606 N N . GLU A 1 196 ? -3.807 10.898 2.805 1.00 83.00 196 GLU A N 1
ATOM 1607 C CA . GLU A 1 196 ? -4.206 11.825 1.741 1.00 83.00 196 GLU A CA 1
ATOM 1608 C C . GLU A 1 196 ? -3.385 13.123 1.753 1.00 83.00 196 GLU A C 1
ATOM 1610 O O . GLU A 1 196 ? -3.091 13.650 0.692 1.00 83.00 196 GLU A O 1
ATOM 1615 N N . GLN A 1 197 ? -2.994 13.625 2.928 1.00 81.44 197 GLN A N 1
ATOM 1616 C CA . GLN A 1 197 ? -2.111 14.797 3.062 1.00 81.44 197 GLN A CA 1
ATOM 1617 C C . GLN A 1 197 ? -0.640 14.487 2.756 1.00 81.44 197 GLN A C 1
ATOM 1619 O O . GLN A 1 197 ? 0.133 15.394 2.460 1.00 81.44 197 GLN A O 1
ATOM 1624 N N . ALA A 1 198 ? -0.254 13.221 2.898 1.00 69.31 198 ALA A N 1
ATOM 1625 C CA . ALA A 1 198 ? 1.087 12.714 2.637 1.00 69.31 198 ALA A CA 1
ATOM 1626 C C . ALA A 1 198 ? 1.366 12.405 1.157 1.00 69.31 198 ALA A C 1
ATOM 1628 O O . ALA A 1 198 ? 2.531 12.295 0.774 1.00 69.31 198 ALA A O 1
ATOM 1629 N N . ALA A 1 199 ? 0.303 12.194 0.380 1.00 66.25 199 ALA A N 1
ATOM 1630 C CA . ALA A 1 199 ? 0.301 11.774 -1.019 1.00 66.25 199 ALA A CA 1
ATOM 1631 C C . ALA A 1 199 ? 0.368 12.960 -1.990 1.00 66.25 199 ALA A C 1
ATOM 1633 O O . ALA A 1 199 ? 1.003 12.791 -3.057 1.00 66.25 199 ALA A O 1
#

Nearest PDB structures (foldseek):
  6h2d-assembly1_Q  TM=2.146E-01  e=4.901E-01  Aeromonas hydrophila subsp. hydrophila AL09-71
  5ogk-assembly1_A  TM=1.970E-01  e=4.033E+00  Saccharomyces cerevisiae S288C

Mean predicted aligned error: 8.69 Å